Protein AF-A0A534V0J9-F1 (afdb_monomer_lite)

pLDDT: mean 90.97, std 9.35, range [35.41, 98.44]

Sequence (282 aa):
MADIRGVGKKITYSEDNPLSTELEEFRKKRDTLKREPKDDAERELLARWLAHRGRDELETTVGSACYACSHFEMDSEWRYFLADHIGTEAGHGWGYIRQANAIDPRRDHALPDPEFERQYGLTPRVEHHQIMKRDFLSYIFSGNLWPYGHCTAVSIQSIQITTPKLLDFEERVVHAEERSHHDAILQKMHDYVWELIEAYGEGPIRRRIAEIDAQALNSRPRTIFDPPRREFLRKYFNVPVENVRKFPAWREYLYLNVLGFPPEPVYIENWPEEIPQPRAGL

Structure (mmCIF, N/CA/C/O backbone):
data_AF-A0A534V0J9-F1
#
_entry.id   AF-A0A534V0J9-F1
#
loop_
_atom_site.group_PDB
_atom_site.id
_atom_site.type_symbol
_atom_site.label_atom_id
_atom_site.label_alt_id
_atom_site.label_comp_id
_atom_site.label_asym_id
_atom_site.label_entity_id
_atom_site.label_seq_id
_atom_site.pdbx_PDB_ins_code
_atom_site.Cartn_x
_atom_site.Cartn_y
_atom_site.Cartn_z
_atom_site.occupancy
_atom_site.B_iso_or_equiv
_atom_site.auth_seq_id
_atom_site.auth_comp_id
_atom_site.auth_asym_id
_atom_site.auth_atom_id
_atom_site.pdbx_PDB_model_num
ATOM 1 N N . MET A 1 1 ? -10.843 21.235 15.436 1.00 66.62 1 MET A N 1
ATOM 2 C CA . MET A 1 1 ? -11.493 20.136 14.696 1.00 66.62 1 MET A CA 1
ATOM 3 C C . MET A 1 1 ? -12.860 19.892 15.302 1.00 66.62 1 MET A C 1
ATOM 5 O O . MET A 1 1 ? -13.010 20.119 16.501 1.00 66.62 1 MET A O 1
ATOM 9 N N . ALA A 1 2 ? -13.844 19.525 14.481 1.00 77.50 2 ALA A N 1
ATOM 10 C CA . ALA A 1 2 ? -15.152 19.102 14.971 1.00 77.50 2 ALA A CA 1
ATOM 11 C C . ALA A 1 2 ? -15.002 17.851 15.853 1.00 77.50 2 ALA A C 1
ATOM 13 O O . ALA A 1 2 ? -14.087 17.055 15.649 1.00 77.50 2 ALA A O 1
ATOM 14 N N . ASP A 1 3 ? -15.870 17.694 16.852 1.00 88.12 3 ASP A N 1
ATOM 15 C CA . ASP A 1 3 ? -15.914 16.466 17.643 1.00 88.12 3 ASP A CA 1
ATOM 16 C C . ASP A 1 3 ? -16.593 15.366 16.822 1.00 88.12 3 ASP A C 1
ATOM 18 O O . ASP A 1 3 ? -17.817 15.359 16.670 1.00 88.12 3 ASP A O 1
ATOM 22 N N . ILE A 1 4 ? -15.779 14.470 16.266 1.00 93.00 4 ILE A N 1
ATOM 23 C CA . ILE A 1 4 ? -16.243 13.348 15.448 1.00 93.00 4 ILE A CA 1
ATOM 24 C C . ILE A 1 4 ? -16.467 12.076 16.268 1.00 93.00 4 ILE A C 1
ATOM 26 O O . ILE A 1 4 ? -16.734 11.038 15.697 1.00 93.00 4 ILE A O 1
ATOM 30 N N . ARG A 1 5 ? -16.365 12.110 17.599 1.00 94.38 5 ARG A N 1
ATOM 31 C CA . ARG A 1 5 ? -16.404 10.890 18.417 1.00 94.38 5 ARG A CA 1
ATOM 32 C C . ARG A 1 5 ? -17.806 10.268 18.487 1.00 94.38 5 ARG A C 1
ATOM 34 O O . ARG A 1 5 ? -18.764 10.942 18.879 1.00 94.38 5 ARG A O 1
ATOM 41 N N . GLY A 1 6 ? -17.893 8.969 18.200 1.00 94.19 6 GLY A N 1
ATOM 42 C CA . GLY A 1 6 ? -19.090 8.132 18.354 1.00 94.19 6 GLY A CA 1
ATOM 43 C C . GLY A 1 6 ? -19.656 7.619 17.028 1.00 94.19 6 GLY A C 1
ATOM 44 O O . GLY A 1 6 ? -19.412 8.198 15.974 1.00 94.19 6 GLY A O 1
ATOM 45 N N . VAL A 1 7 ? -20.442 6.542 17.077 1.00 95.88 7 VAL A N 1
ATOM 46 C CA . VAL A 1 7 ? -20.990 5.878 15.879 1.00 95.88 7 VAL A CA 1
ATOM 47 C C . VAL A 1 7 ? -21.882 6.824 15.061 1.00 95.88 7 VAL A C 1
ATOM 49 O O . VAL A 1 7 ? -22.727 7.540 15.608 1.00 95.88 7 VAL A O 1
ATOM 52 N N . GLY A 1 8 ? -21.699 6.841 13.737 1.00 93.06 8 GLY A N 1
ATOM 53 C CA . GLY A 1 8 ? -22.498 7.626 12.791 1.00 93.06 8 GLY A CA 1
ATOM 54 C C . GLY A 1 8 ? -22.152 9.117 12.753 1.00 93.06 8 GLY A C 1
ATOM 55 O O . GLY A 1 8 ? -22.831 9.901 12.080 1.00 93.06 8 GLY A O 1
ATOM 56 N N . LYS A 1 9 ? -21.110 9.550 13.473 1.00 94.44 9 LYS A N 1
ATOM 57 C CA . LYS A 1 9 ? -20.577 10.909 13.346 1.00 94.44 9 LYS A CA 1
ATOM 58 C C . LYS A 1 9 ? -19.786 11.026 12.054 1.00 94.44 9 LYS A C 1
ATOM 60 O O . LYS A 1 9 ? -18.911 10.216 11.771 1.00 94.44 9 LYS A O 1
ATOM 65 N N . LYS A 1 10 ? -20.092 12.068 11.282 1.00 92.81 10 LYS A N 1
ATOM 66 C CA . LYS A 1 10 ? -19.397 12.346 10.029 1.00 92.81 10 LYS A CA 1
ATOM 67 C C . LYS A 1 10 ? -17.920 12.649 10.303 1.00 92.81 10 LYS A C 1
ATOM 69 O O . LYS A 1 10 ? -17.625 13.569 11.066 1.00 92.81 10 LYS A O 1
ATOM 74 N N . ILE A 1 11 ? -17.028 11.914 9.646 1.00 91.88 11 ILE A N 1
ATOM 75 C CA . ILE A 1 11 ? -15.585 12.172 9.675 1.00 91.88 11 ILE A CA 1
ATOM 76 C C . ILE A 1 11 ? -15.230 13.474 8.945 1.00 91.88 11 ILE A C 1
ATOM 78 O O . ILE A 1 11 ? -15.955 13.930 8.058 1.00 91.88 11 ILE A O 1
ATOM 82 N N . THR A 1 12 ? -14.075 14.049 9.276 1.00 87.44 12 THR A N 1
ATOM 83 C CA . THR A 1 12 ? -13.551 15.276 8.646 1.00 87.44 12 THR A CA 1
ATOM 84 C C . THR A 1 12 ? -12.408 14.989 7.670 1.00 87.44 12 THR A C 1
ATOM 86 O O . THR A 1 12 ? -11.681 15.891 7.277 1.00 87.44 12 THR A O 1
ATOM 89 N N . TYR A 1 13 ? -12.236 13.733 7.246 1.00 82.94 13 TYR A N 1
ATOM 90 C CA . TYR A 1 13 ? -11.165 13.319 6.328 1.00 82.94 13 TYR A CA 1
ATOM 91 C C . TYR A 1 13 ? -11.193 14.035 4.967 1.00 82.94 13 TYR A C 1
ATOM 93 O O . TYR A 1 13 ? -10.149 14.262 4.367 1.00 82.94 13 TYR A O 1
ATOM 101 N N . SER A 1 14 ? -12.371 14.425 4.478 1.00 73.88 14 SER A N 1
ATOM 102 C CA . SER A 1 14 ? -12.497 15.185 3.228 1.00 73.88 14 SER A CA 1
ATOM 103 C C . SER A 1 14 ? -12.230 16.689 3.405 1.00 73.88 14 SER A C 1
ATOM 105 O O . SER A 1 14 ? -12.209 17.430 2.425 1.00 73.88 14 SER A O 1
ATOM 107 N N . GLU A 1 15 ? -12.091 17.168 4.646 1.00 66.06 15 GLU A N 1
ATOM 108 C CA . GLU A 1 15 ? -11.815 18.567 4.971 1.00 66.06 15 GLU A CA 1
ATOM 109 C C . GLU A 1 15 ? -10.291 18.779 4.883 1.00 66.06 15 GLU A C 1
ATOM 111 O O . GLU A 1 15 ? -9.540 18.409 5.782 1.00 66.06 15 GLU A O 1
ATOM 116 N N . ASP A 1 16 ? -9.841 19.273 3.725 1.00 62.88 16 ASP A N 1
ATOM 117 C CA . ASP A 1 16 ? -8.469 19.654 3.351 1.00 62.88 16 ASP A CA 1
ATOM 118 C C . ASP A 1 16 ? -7.324 18.779 3.893 1.00 62.88 16 ASP A C 1
ATOM 120 O O . ASP A 1 16 ? -6.786 18.958 4.989 1.00 62.88 16 ASP A O 1
ATOM 124 N N . ASN A 1 17 ? -6.841 17.884 3.032 1.00 73.88 17 ASN A N 1
ATOM 125 C CA . ASN A 1 17 ? -5.603 17.155 3.259 1.00 73.88 17 ASN A CA 1
ATOM 126 C C . ASN A 1 17 ? -4.399 18.125 3.303 1.00 73.88 17 ASN A C 1
ATOM 128 O O . ASN A 1 17 ? -4.080 18.735 2.276 1.00 73.88 17 ASN A O 1
ATOM 132 N N . PRO A 1 18 ? -3.652 18.200 4.423 1.00 73.31 18 PRO A N 1
ATOM 133 C CA . PRO A 1 18 ? -2.604 19.203 4.630 1.00 73.31 18 PRO A CA 1
ATOM 134 C C . PRO A 1 18 ? -1.397 19.044 3.697 1.00 73.31 18 PRO A C 1
ATOM 136 O O . PRO A 1 18 ? -0.534 19.917 3.647 1.00 73.31 18 PRO A O 1
ATOM 139 N N . LEU A 1 19 ? -1.303 17.917 2.989 1.00 82.50 19 LEU A N 1
ATOM 140 C CA . LEU A 1 19 ? -0.137 17.530 2.204 1.00 82.50 19 LEU A CA 1
ATOM 141 C C . LEU A 1 19 ? -0.461 17.245 0.734 1.00 82.50 19 LEU A C 1
ATOM 143 O O . LEU A 1 19 ? 0.468 17.050 -0.048 1.00 82.50 19 LEU A O 1
ATOM 147 N N . SER A 1 20 ? -1.740 17.217 0.337 1.00 79.81 20 SER A N 1
ATOM 148 C CA . SER A 1 20 ? -2.135 16.839 -1.030 1.00 79.81 20 SER A CA 1
ATOM 149 C C . SER A 1 20 ? -1.507 17.732 -2.088 1.00 79.81 20 SER A C 1
ATOM 151 O O . SER A 1 20 ? -0.826 17.219 -2.971 1.00 79.81 20 SER A O 1
ATOM 153 N N . THR A 1 21 ? -1.647 19.052 -1.959 1.00 83.56 21 THR A N 1
ATOM 154 C CA . THR A 1 21 ? -1.089 20.009 -2.925 1.00 83.56 21 THR A CA 1
ATOM 155 C C . THR A 1 21 ? 0.419 19.834 -3.087 1.00 83.56 21 THR A C 1
ATOM 157 O O . THR A 1 21 ? 0.925 19.759 -4.203 1.00 83.56 21 THR A O 1
ATOM 160 N N . GLU A 1 22 ? 1.148 19.697 -1.978 1.00 86.12 22 GLU A N 1
ATOM 161 C CA . GLU A 1 22 ? 2.602 19.538 -2.012 1.00 86.12 22 GLU A CA 1
ATOM 162 C C . GLU A 1 22 ? 3.021 18.205 -2.653 1.00 86.12 22 GLU A C 1
ATOM 164 O O . GLU A 1 22 ? 3.958 18.168 -3.453 1.00 86.12 22 GLU A O 1
ATOM 169 N N . LEU A 1 23 ? 2.324 17.106 -2.340 1.00 84.44 23 LEU A N 1
ATOM 170 C CA . LEU A 1 23 ? 2.587 15.798 -2.944 1.00 84.44 23 LEU A CA 1
ATOM 171 C C . LEU A 1 23 ? 2.251 15.788 -4.438 1.00 84.44 23 LEU A C 1
ATOM 173 O O . LEU A 1 23 ? 3.010 15.218 -5.221 1.00 84.44 23 LEU A O 1
ATOM 177 N N . GLU A 1 24 ? 1.163 16.433 -4.852 1.00 83.56 24 GLU A N 1
ATOM 178 C CA . GLU A 1 24 ? 0.803 16.584 -6.263 1.00 83.56 24 GLU A CA 1
ATOM 179 C C . GLU A 1 24 ? 1.834 17.416 -7.030 1.00 83.56 24 GLU A C 1
ATOM 181 O O . GLU A 1 24 ? 2.260 17.022 -8.115 1.00 83.56 24 GLU A O 1
ATOM 186 N N . GLU A 1 25 ? 2.283 18.543 -6.474 1.00 88.38 25 GLU A N 1
ATOM 187 C CA . GLU A 1 25 ? 3.360 19.343 -7.062 1.00 88.38 25 GLU A CA 1
ATOM 188 C C . GLU A 1 25 ? 4.662 18.550 -7.171 1.00 88.38 25 GLU A C 1
ATOM 190 O O . GLU A 1 25 ? 5.372 18.637 -8.177 1.00 88.38 25 GLU A O 1
ATOM 195 N N . PHE A 1 26 ? 4.981 17.763 -6.144 1.00 88.12 26 PHE A N 1
ATOM 196 C CA . PHE A 1 26 ? 6.148 16.899 -6.147 1.00 88.12 26 PHE A CA 1
ATOM 197 C C . PHE A 1 26 ? 6.058 15.832 -7.245 1.00 88.12 26 PHE A C 1
ATOM 199 O O . PHE A 1 26 ? 7.011 15.676 -8.014 1.00 88.12 26 PHE A O 1
ATOM 206 N N . ARG A 1 27 ? 4.908 15.156 -7.382 1.00 85.50 27 ARG A N 1
ATOM 207 C CA . ARG A 1 27 ? 4.646 14.185 -8.459 1.00 85.50 27 ARG A CA 1
ATOM 208 C C . ARG A 1 27 ? 4.767 14.841 -9.837 1.00 85.50 27 ARG A C 1
ATOM 210 O O . ARG A 1 27 ? 5.561 14.377 -10.646 1.00 85.50 27 ARG A O 1
ATOM 217 N N . LYS A 1 28 ? 4.124 15.993 -10.059 1.00 87.12 28 LYS A N 1
ATOM 218 C CA . LYS A 1 28 ? 4.215 16.751 -11.324 1.00 87.12 28 LYS A CA 1
ATOM 219 C C . LYS A 1 28 ? 5.655 17.108 -11.691 1.00 87.12 28 LYS A C 1
ATOM 221 O O . LYS A 1 28 ? 6.055 16.954 -12.840 1.00 87.12 28 LYS A O 1
ATOM 226 N N . LYS A 1 29 ? 6.466 17.555 -10.724 1.00 89.69 29 LYS A N 1
ATOM 227 C CA . LYS A 1 29 ? 7.896 17.833 -10.955 1.00 89.69 29 LYS A CA 1
ATOM 228 C C . LYS A 1 29 ? 8.640 16.563 -11.370 1.00 89.69 29 LYS A C 1
ATOM 230 O O . LYS A 1 29 ? 9.430 16.593 -12.311 1.00 89.69 29 LYS A O 1
ATOM 235 N N . ARG A 1 30 ? 8.372 15.444 -10.698 1.00 89.00 30 ARG A N 1
ATOM 236 C CA . ARG A 1 30 ? 8.969 14.136 -11.001 1.00 89.00 30 ARG A CA 1
ATOM 237 C C . ARG A 1 30 ? 8.555 13.603 -12.370 1.00 89.00 30 ARG A C 1
ATOM 239 O O . ARG A 1 30 ? 9.403 13.037 -13.054 1.00 89.00 30 ARG A O 1
ATOM 246 N N . ASP A 1 31 ? 7.318 13.839 -12.795 1.00 88.25 31 ASP A N 1
ATOM 247 C CA . ASP A 1 31 ? 6.824 13.409 -14.103 1.00 88.25 31 ASP A CA 1
ATOM 248 C C . ASP A 1 31 ? 7.610 14.036 -15.260 1.00 88.25 31 ASP A C 1
ATOM 250 O O . ASP A 1 31 ? 7.840 13.376 -16.268 1.00 88.25 31 ASP A O 1
ATOM 254 N N . THR A 1 32 ? 8.138 15.255 -15.095 1.00 90.50 32 THR A N 1
ATOM 255 C CA . THR A 1 32 ? 8.987 15.894 -16.123 1.00 90.50 32 THR A CA 1
ATOM 256 C C . THR A 1 32 ? 10.330 15.189 -16.349 1.00 90.50 32 THR A C 1
ATOM 258 O O . THR A 1 32 ? 10.991 15.427 -17.357 1.00 90.50 32 THR A O 1
ATOM 261 N N . LEU A 1 33 ? 10.744 14.318 -15.423 1.00 92.69 33 LEU A N 1
ATOM 262 C CA . LEU A 1 33 ? 11.983 13.544 -15.515 1.00 92.69 33 LEU A CA 1
ATOM 263 C C . LEU A 1 33 ? 11.775 12.177 -16.178 1.00 92.69 33 LEU A C 1
ATOM 265 O O . LEU A 1 33 ? 12.763 11.475 -16.429 1.00 92.69 33 LEU A O 1
ATOM 269 N N . LYS A 1 34 ? 10.515 11.778 -16.401 1.00 94.38 34 LYS A N 1
ATOM 270 C CA . LYS A 1 34 ? 10.156 10.471 -16.946 1.00 94.38 34 LYS A CA 1
ATOM 271 C C . LYS A 1 34 ? 10.622 10.341 -18.395 1.00 94.38 34 LYS A C 1
ATOM 273 O O . LYS A 1 34 ? 10.547 11.282 -19.181 1.00 94.38 34 LYS A O 1
ATOM 278 N N . ARG A 1 35 ? 11.113 9.155 -18.746 1.00 96.06 35 ARG A N 1
ATOM 279 C CA . ARG A 1 35 ? 11.605 8.828 -20.088 1.00 96.06 35 ARG A CA 1
ATOM 280 C C . ARG A 1 35 ? 11.330 7.375 -20.444 1.00 96.06 35 ARG A C 1
ATOM 282 O O . ARG A 1 35 ? 11.154 6.534 -19.562 1.00 96.06 35 ARG A O 1
ATOM 289 N N . GLU A 1 36 ? 11.376 7.083 -21.737 1.00 96.94 36 GLU A N 1
ATOM 290 C CA . GLU A 1 36 ? 11.320 5.712 -22.236 1.00 96.94 36 GLU A CA 1
ATOM 291 C C . GLU A 1 36 ? 12.609 4.924 -21.917 1.00 96.94 36 GLU A C 1
ATOM 293 O O . GLU A 1 36 ? 13.666 5.532 -21.668 1.00 96.94 36 GLU A O 1
ATOM 298 N N . PRO A 1 37 ? 12.545 3.576 -21.882 1.00 97.38 37 PRO A N 1
ATOM 299 C CA . PRO A 1 37 ? 13.727 2.728 -21.762 1.00 97.38 37 PRO A CA 1
ATOM 300 C C . PRO A 1 37 ? 14.707 3.002 -22.905 1.00 97.38 37 PRO A C 1
ATOM 302 O O . PRO A 1 37 ? 14.301 3.094 -24.062 1.00 97.38 37 PRO A O 1
ATOM 305 N N . LYS A 1 38 ? 16.000 3.120 -22.597 1.00 96.75 38 LYS A N 1
ATOM 306 C CA . LYS A 1 38 ? 17.020 3.442 -23.614 1.00 96.75 38 LYS A CA 1
ATOM 307 C C . LYS A 1 38 ? 17.540 2.217 -24.371 1.00 96.75 38 LYS A C 1
ATOM 309 O O . LYS A 1 38 ? 18.148 2.362 -25.427 1.00 96.75 38 LYS A O 1
ATOM 314 N N . ASP A 1 39 ? 17.365 1.033 -23.794 1.00 97.12 39 ASP A N 1
ATOM 315 C CA . ASP A 1 39 ? 17.901 -0.227 -24.291 1.00 97.12 39 ASP A CA 1
ATOM 316 C C . ASP A 1 39 ? 17.022 -1.417 -23.872 1.00 97.12 39 ASP A C 1
ATOM 318 O O . ASP A 1 39 ? 16.055 -1.291 -23.112 1.00 97.12 39 ASP A O 1
ATOM 322 N N . ASP A 1 40 ? 17.368 -2.591 -24.399 1.00 97.19 40 ASP A N 1
ATOM 323 C CA . ASP A 1 40 ? 16.684 -3.854 -24.128 1.00 97.19 40 ASP A CA 1
ATOM 324 C C . ASP A 1 40 ? 16.718 -4.252 -22.648 1.00 97.19 40 ASP A C 1
ATOM 326 O O . ASP A 1 40 ? 15.765 -4.863 -22.164 1.00 97.19 40 ASP A O 1
ATOM 330 N N . ALA A 1 41 ? 17.780 -3.888 -21.926 1.00 97.12 41 ALA A N 1
ATOM 331 C CA . ALA A 1 41 ? 17.940 -4.233 -20.520 1.00 97.12 41 ALA A CA 1
ATOM 332 C C . ALA A 1 41 ? 17.003 -3.402 -19.631 1.00 97.12 41 ALA A C 1
ATOM 334 O O . ALA A 1 41 ? 16.330 -3.956 -18.766 1.00 97.12 41 ALA A O 1
ATOM 335 N N . GLU A 1 42 ? 16.900 -2.090 -19.864 1.00 97.88 42 GLU A N 1
ATOM 336 C CA . GLU A 1 42 ? 15.930 -1.231 -19.177 1.00 97.88 42 GLU A CA 1
ATOM 337 C C . GLU A 1 42 ? 14.489 -1.618 -19.529 1.00 97.88 42 GLU A C 1
ATOM 339 O O . GLU A 1 42 ? 13.617 -1.581 -18.659 1.00 97.88 42 GLU A O 1
ATOM 344 N N . ARG A 1 43 ? 14.233 -2.026 -20.781 1.00 97.88 43 ARG A N 1
ATOM 345 C CA . ARG A 1 43 ? 12.911 -2.501 -21.214 1.00 97.88 43 ARG A CA 1
ATOM 346 C C . ARG A 1 43 ? 12.497 -3.762 -20.457 1.00 97.88 43 ARG A C 1
ATOM 348 O O . ARG A 1 43 ? 11.397 -3.807 -19.910 1.00 97.88 43 ARG A O 1
ATOM 355 N N . GLU A 1 44 ? 13.376 -4.762 -20.403 1.00 97.88 44 GLU A N 1
ATOM 356 C CA . GLU A 1 44 ? 13.126 -6.003 -19.662 1.00 97.88 44 GLU A CA 1
ATOM 357 C C . GLU A 1 44 ? 12.957 -5.733 -18.161 1.00 97.88 44 GLU A C 1
ATOM 359 O O . GLU A 1 44 ? 12.027 -6.244 -17.537 1.00 97.88 44 GLU A O 1
ATOM 364 N N . LEU A 1 45 ? 13.816 -4.892 -17.579 1.00 97.88 45 LEU A N 1
ATOM 365 C CA . LEU A 1 45 ? 13.759 -4.546 -16.161 1.00 97.88 45 LEU A CA 1
ATOM 366 C C . LEU A 1 45 ? 12.443 -3.853 -15.790 1.00 97.88 45 LEU A C 1
ATOM 368 O O . LEU A 1 45 ? 11.840 -4.194 -14.771 1.00 97.88 45 LEU A O 1
ATOM 372 N N . LEU A 1 46 ? 11.980 -2.917 -16.626 1.00 97.81 46 LEU A N 1
ATOM 373 C CA . LEU A 1 46 ? 10.683 -2.268 -16.462 1.00 97.81 46 LEU A CA 1
ATOM 374 C C . LEU A 1 46 ? 9.544 -3.291 -16.540 1.00 97.81 46 LEU A C 1
ATOM 376 O O . LEU A 1 46 ? 8.717 -3.330 -15.634 1.00 97.81 46 LEU A O 1
ATOM 380 N N . ALA A 1 47 ? 9.511 -4.144 -17.568 1.00 98.25 47 ALA A N 1
ATOM 381 C CA . ALA A 1 47 ? 8.456 -5.148 -17.719 1.00 98.25 47 ALA A CA 1
ATOM 382 C C . ALA A 1 47 ? 8.386 -6.099 -16.512 1.00 98.25 47 ALA A C 1
ATOM 384 O O . ALA A 1 47 ? 7.320 -6.285 -15.923 1.00 98.25 47 ALA A O 1
ATOM 385 N N . ARG A 1 48 ? 9.530 -6.638 -16.073 1.00 98.06 48 ARG A N 1
ATOM 386 C CA . ARG A 1 48 ? 9.594 -7.551 -14.921 1.00 98.06 48 ARG A CA 1
ATOM 387 C C . ARG A 1 48 ? 9.196 -6.866 -13.613 1.00 98.06 48 ARG A C 1
ATOM 389 O O . ARG A 1 48 ? 8.487 -7.474 -12.813 1.00 98.06 48 ARG A O 1
ATOM 396 N N . TRP A 1 49 ? 9.575 -5.599 -13.416 1.00 97.38 49 TRP A N 1
ATOM 397 C CA . TRP A 1 49 ? 9.123 -4.807 -12.269 1.00 97.38 49 TRP A CA 1
ATOM 398 C C . TRP A 1 49 ? 7.603 -4.597 -12.270 1.00 97.38 49 TRP A C 1
ATOM 400 O O . TRP A 1 49 ? 6.960 -4.867 -11.258 1.00 97.38 49 TRP A O 1
ATOM 410 N N . LEU A 1 50 ? 7.015 -4.161 -13.390 1.00 97.31 50 LEU A N 1
ATOM 411 C CA . LEU A 1 50 ? 5.565 -3.941 -13.486 1.00 97.31 50 LEU A CA 1
ATOM 412 C C . LEU A 1 50 ? 4.791 -5.235 -13.240 1.00 97.31 50 LEU A C 1
ATOM 414 O O . LEU A 1 50 ? 3.796 -5.238 -12.525 1.00 97.31 50 LEU A O 1
ATOM 418 N N . ALA A 1 51 ? 5.286 -6.350 -13.772 1.00 97.56 51 ALA A N 1
ATOM 419 C CA . ALA A 1 51 ? 4.707 -7.661 -13.533 1.00 97.56 51 ALA A CA 1
ATOM 420 C C . ALA A 1 51 ? 4.775 -8.066 -12.055 1.00 97.56 51 ALA A C 1
ATOM 422 O O . ALA A 1 51 ? 3.780 -8.518 -11.496 1.00 97.56 51 ALA A O 1
ATOM 423 N N . HIS A 1 52 ? 5.928 -7.866 -11.407 1.00 96.69 52 HIS A N 1
ATOM 424 C CA . HIS A 1 52 ? 6.081 -8.102 -9.972 1.00 96.69 52 HIS A CA 1
ATOM 425 C C . HIS A 1 52 ? 5.112 -7.238 -9.157 1.00 96.69 52 HIS A C 1
ATOM 427 O O . HIS A 1 52 ? 4.415 -7.762 -8.294 1.00 96.69 52 HIS A O 1
ATOM 433 N N . ARG A 1 53 ? 5.009 -5.938 -9.464 1.00 93.94 53 ARG A N 1
ATOM 434 C CA . ARG A 1 53 ? 4.070 -5.026 -8.800 1.00 93.94 53 ARG A CA 1
ATOM 435 C C . ARG A 1 53 ? 2.618 -5.461 -8.990 1.00 93.94 53 ARG A C 1
ATOM 437 O O . ARG A 1 53 ? 1.876 -5.494 -8.015 1.00 93.94 53 ARG A O 1
ATOM 444 N N . GLY A 1 54 ? 2.233 -5.814 -10.215 1.00 95.62 54 GLY A N 1
ATOM 445 C CA . GLY A 1 54 ? 0.873 -6.241 -10.523 1.00 95.62 54 GLY A CA 1
ATOM 446 C C . GLY A 1 54 ? 0.486 -7.536 -9.809 1.00 95.62 54 GLY A C 1
ATOM 447 O O . GLY A 1 54 ? -0.591 -7.622 -9.227 1.00 95.62 54 GLY A O 1
ATOM 448 N N . ARG A 1 55 ? 1.391 -8.524 -9.765 1.00 96.25 55 ARG A N 1
ATOM 449 C CA . ARG A 1 55 ? 1.181 -9.743 -8.968 1.00 96.25 55 ARG A CA 1
ATOM 450 C C . ARG A 1 55 ? 1.118 -9.445 -7.473 1.00 96.25 55 ARG A C 1
ATOM 452 O O . ARG A 1 55 ? 0.260 -9.990 -6.795 1.00 96.25 55 ARG A O 1
ATOM 459 N N . ASP A 1 56 ? 1.963 -8.549 -6.967 1.00 92.94 56 ASP A N 1
ATOM 460 C CA . ASP A 1 56 ? 1.941 -8.145 -5.558 1.00 92.94 56 ASP A CA 1
ATOM 461 C C . ASP A 1 56 ? 0.607 -7.490 -5.156 1.00 92.94 56 ASP A C 1
ATOM 463 O O . ASP A 1 56 ? 0.114 -7.774 -4.069 1.00 92.94 56 ASP A O 1
ATOM 467 N N . GLU A 1 57 ? -0.023 -6.680 -6.016 1.00 91.81 57 GLU A N 1
ATOM 468 C CA . GLU A 1 57 ? -1.386 -6.165 -5.774 1.00 91.81 57 GLU A CA 1
ATOM 469 C C . GLU A 1 57 ? -2.423 -7.293 -5.708 1.00 91.81 57 GLU A C 1
ATOM 471 O O . GLU A 1 57 ? -3.225 -7.344 -4.772 1.00 91.81 57 GLU A O 1
ATOM 476 N N . LEU A 1 58 ? -2.372 -8.239 -6.651 1.00 95.56 58 LEU A N 1
ATOM 477 C CA . LEU A 1 58 ? -3.296 -9.377 -6.701 1.00 95.56 58 LEU A CA 1
ATOM 478 C C . LEU A 1 58 ? -3.128 -10.327 -5.503 1.00 95.56 58 LEU A C 1
ATOM 480 O O . LEU A 1 58 ? -4.102 -10.814 -4.931 1.00 95.56 58 LEU A O 1
ATOM 484 N N . GLU A 1 59 ? -1.896 -10.604 -5.098 1.00 92.50 59 GLU A N 1
ATOM 485 C CA . GLU A 1 59 ? -1.610 -11.558 -4.028 1.00 92.50 59 GLU A CA 1
ATOM 486 C C . GLU A 1 59 ? -1.738 -10.924 -2.641 1.00 92.50 59 GLU A C 1
ATOM 488 O O . GLU A 1 59 ? -2.256 -11.552 -1.715 1.00 92.50 59 GLU A O 1
ATOM 493 N N . THR A 1 60 ? -1.292 -9.676 -2.483 1.00 90.75 60 THR A N 1
ATOM 494 C CA . THR A 1 60 ? -1.282 -8.995 -1.185 1.00 90.75 60 THR A CA 1
ATOM 495 C C . THR A 1 60 ? -2.570 -8.221 -0.950 1.00 90.75 60 THR A C 1
ATOM 497 O O . THR A 1 60 ? -3.279 -8.510 0.016 1.00 90.75 60 THR A O 1
ATOM 500 N N . THR A 1 61 ? -2.895 -7.243 -1.797 1.00 91.56 61 THR A N 1
ATOM 501 C CA . THR A 1 61 ? -4.055 -6.367 -1.572 1.00 91.56 61 THR A CA 1
ATOM 502 C C . THR A 1 61 ? -5.350 -7.141 -1.775 1.00 91.56 61 THR A C 1
ATOM 504 O O . THR A 1 61 ? -6.132 -7.304 -0.837 1.00 91.56 61 THR A O 1
ATOM 507 N N . VAL A 1 62 ? -5.534 -7.713 -2.966 1.00 95.56 62 VAL A N 1
ATOM 508 C CA . VAL A 1 62 ? -6.735 -8.491 -3.287 1.00 95.56 62 VAL A CA 1
ATOM 509 C C . VAL A 1 62 ? -6.787 -9.763 -2.442 1.00 95.56 62 VAL A C 1
ATOM 511 O O . VAL A 1 62 ? -7.820 -10.071 -1.851 1.00 95.56 62 VAL A O 1
ATOM 514 N N . GLY A 1 63 ? -5.667 -10.479 -2.306 1.00 95.56 63 GLY A N 1
ATOM 515 C CA . GLY A 1 63 ? -5.610 -11.698 -1.499 1.00 95.56 63 GLY A CA 1
ATOM 516 C C . GLY A 1 63 ? -5.963 -11.482 -0.022 1.00 95.56 63 GLY A C 1
ATOM 517 O O . GLY A 1 63 ? -6.703 -12.288 0.549 1.00 95.56 63 GLY A O 1
ATOM 518 N N . SER A 1 64 ? -5.501 -10.392 0.604 1.00 95.38 64 SER A N 1
ATOM 519 C CA . SER A 1 64 ? -5.863 -10.077 1.996 1.00 95.38 64 SER A CA 1
ATOM 520 C C . SER A 1 64 ? -7.330 -9.665 2.144 1.00 95.38 64 SER A C 1
ATOM 522 O O . SER A 1 64 ? -7.976 -10.100 3.096 1.00 95.38 64 SER A O 1
ATOM 524 N N . ALA A 1 65 ? -7.889 -8.919 1.187 1.00 95.56 65 ALA A N 1
ATOM 525 C CA . ALA A 1 65 ? -9.309 -8.571 1.179 1.00 95.56 65 ALA A CA 1
ATOM 526 C C . ALA A 1 65 ? -10.208 -9.808 0.997 1.00 95.56 65 ALA A C 1
ATOM 528 O O . ALA A 1 65 ? -11.161 -10.006 1.751 1.00 95.56 65 ALA A O 1
ATOM 529 N N . CYS A 1 66 ? -9.858 -10.706 0.071 1.00 96.75 66 CYS A N 1
ATOM 530 C CA . CYS A 1 66 ? -10.530 -11.996 -0.098 1.00 96.75 66 CYS A CA 1
ATOM 531 C C . CYS A 1 66 ? -10.464 -12.848 1.178 1.00 96.75 66 CYS A C 1
ATOM 533 O O . CYS A 1 66 ? -11.458 -13.471 1.568 1.00 96.75 66 CYS A O 1
ATOM 535 N N . TYR A 1 67 ? -9.308 -12.868 1.850 1.00 97.31 67 TYR A N 1
ATOM 536 C CA . TYR A 1 67 ? -9.155 -13.552 3.132 1.00 97.31 67 TYR A CA 1
ATOM 537 C C . TYR A 1 67 ? -10.089 -12.955 4.189 1.00 97.31 67 TYR A C 1
ATOM 539 O O . TYR A 1 67 ? -10.836 -13.699 4.822 1.00 97.31 67 TYR A O 1
ATOM 547 N N . ALA A 1 68 ? -10.111 -11.627 4.333 1.00 96.75 68 ALA A N 1
ATOM 548 C CA . ALA A 1 68 ? -10.983 -10.942 5.280 1.00 96.75 68 ALA A CA 1
ATOM 549 C C . ALA A 1 68 ? -12.463 -11.285 5.041 1.00 96.75 68 ALA A C 1
ATOM 551 O O . ALA A 1 68 ? -13.133 -11.744 5.964 1.00 96.75 68 ALA A O 1
ATOM 552 N N . CYS A 1 69 ? -12.945 -11.181 3.796 1.00 95.88 69 CYS A N 1
ATOM 553 C CA . CYS A 1 69 ? -14.325 -11.508 3.404 1.00 95.88 69 CYS A CA 1
ATOM 554 C C . CYS A 1 69 ? -14.768 -12.940 3.748 1.00 95.88 69 CYS A C 1
ATOM 556 O O . CYS A 1 69 ? -15.969 -13.199 3.909 1.00 95.88 69 CYS A O 1
ATOM 558 N N . SER A 1 70 ? -13.818 -13.877 3.786 1.00 96.38 70 SER A N 1
ATOM 559 C CA . SER A 1 70 ? -14.074 -15.305 3.993 1.00 96.38 70 SER A CA 1
ATOM 560 C C . SER A 1 70 ? -13.836 -15.776 5.429 1.00 96.38 70 SER A C 1
ATOM 562 O O . SER A 1 70 ? -14.408 -16.794 5.810 1.00 96.38 70 SER A O 1
ATOM 564 N N . HIS A 1 71 ? -13.034 -15.058 6.222 1.00 97.56 71 HIS A N 1
ATOM 565 C CA . HIS A 1 71 ? -12.600 -15.515 7.549 1.00 97.56 71 HIS A CA 1
ATOM 566 C C . HIS A 1 71 ? -13.031 -14.614 8.705 1.00 97.56 71 HIS A C 1
ATOM 568 O O . HIS A 1 71 ? -13.032 -15.074 9.846 1.00 97.56 71 HIS A O 1
ATOM 574 N N . PHE A 1 72 ? -13.383 -13.354 8.451 1.00 97.06 72 PHE A N 1
ATOM 575 C CA . PHE A 1 72 ? -13.811 -12.437 9.503 1.00 97.06 72 PHE A CA 1
ATOM 576 C C . PHE A 1 72 ? -15.318 -12.206 9.473 1.00 97.06 72 PHE A C 1
ATOM 578 O O . PHE A 1 72 ? -15.943 -12.141 8.411 1.00 97.06 72 PHE A O 1
ATOM 585 N N . GLU A 1 73 ? -15.901 -12.073 10.663 1.00 93.75 73 GLU A N 1
ATOM 586 C CA . GLU A 1 73 ? -17.286 -11.646 10.808 1.00 93.75 73 GLU A CA 1
ATOM 587 C C . GLU A 1 73 ? -17.409 -10.174 10.416 1.00 93.75 73 GLU A C 1
ATOM 589 O O . GLU A 1 73 ? -16.660 -9.322 10.892 1.00 93.75 73 GLU A O 1
ATOM 594 N N . MET A 1 74 ? -18.342 -9.888 9.512 1.00 94.50 74 MET A N 1
ATOM 595 C CA . MET A 1 74 ? -18.616 -8.546 9.016 1.00 94.50 74 MET A CA 1
ATOM 596 C C . MET A 1 74 ? -20.032 -8.477 8.445 1.00 94.50 74 MET A C 1
ATOM 598 O O . MET A 1 74 ? -20.575 -9.482 7.965 1.00 94.50 74 MET A O 1
ATOM 602 N N . ASP A 1 75 ? -20.619 -7.286 8.488 1.00 95.25 75 ASP A N 1
ATOM 603 C CA . ASP A 1 75 ?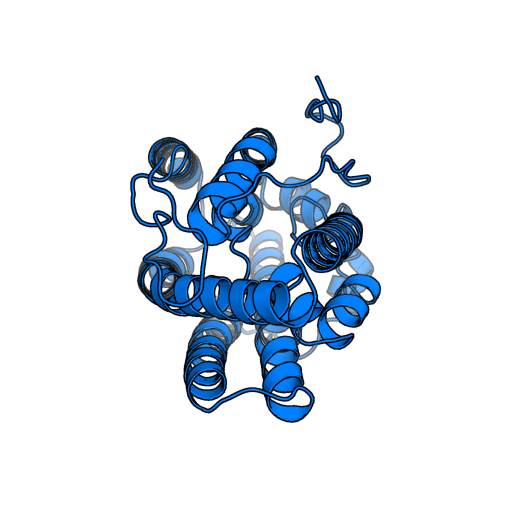 -21.939 -7.022 7.925 1.00 95.25 75 ASP A CA 1
ATOM 604 C C . ASP A 1 75 ? -21.926 -6.953 6.383 1.00 95.25 75 ASP A C 1
ATOM 606 O O . ASP A 1 75 ? -20.904 -7.129 5.714 1.00 95.25 75 ASP A O 1
ATOM 610 N N . SER A 1 76 ? -23.106 -6.735 5.798 1.00 95.88 76 SER A N 1
ATOM 611 C CA . SER A 1 76 ? -23.257 -6.672 4.338 1.00 95.88 76 SER A CA 1
ATOM 612 C C . SER A 1 76 ? -22.630 -5.421 3.719 1.00 95.88 76 SER A C 1
ATOM 614 O O . SER A 1 76 ? -22.242 -5.458 2.555 1.00 95.88 76 SER A O 1
ATOM 616 N N . GLU A 1 77 ? -22.511 -4.332 4.476 1.00 94.12 77 GLU A N 1
ATOM 617 C CA . GLU A 1 77 ? -21.918 -3.084 3.998 1.00 94.12 77 GLU A CA 1
ATOM 618 C C . GLU A 1 77 ? -20.397 -3.229 3.865 1.00 94.12 77 GLU A C 1
ATOM 620 O O . GLU A 1 77 ? -19.831 -2.899 2.825 1.00 94.12 77 GLU A O 1
ATOM 625 N N . TRP A 1 78 ? -19.745 -3.854 4.847 1.00 94.81 78 TRP A N 1
ATOM 626 C CA . TRP A 1 78 ? -18.346 -4.261 4.742 1.00 94.81 78 TRP A CA 1
ATOM 627 C C . TRP A 1 78 ? -18.100 -5.183 3.550 1.00 94.81 78 TRP A C 1
ATOM 629 O O . TRP A 1 78 ? -17.163 -4.960 2.787 1.00 94.81 78 TRP A O 1
ATOM 639 N N . ARG A 1 79 ? -18.958 -6.189 3.339 1.00 95.19 79 ARG A N 1
ATOM 640 C CA . ARG A 1 79 ? -18.839 -7.087 2.176 1.00 95.19 79 ARG A CA 1
ATOM 641 C C . ARG A 1 79 ? -18.950 -6.336 0.853 1.00 95.19 79 ARG A C 1
ATOM 643 O O . ARG A 1 79 ? -18.208 -6.655 -0.070 1.00 95.19 79 ARG A O 1
ATOM 650 N N . TYR A 1 80 ? -19.855 -5.362 0.765 1.00 93.50 80 TYR A N 1
ATOM 651 C CA . TYR A 1 80 ? -20.000 -4.513 -0.414 1.00 93.50 80 TYR A CA 1
ATOM 652 C C . TYR A 1 80 ? -18.718 -3.714 -0.681 1.00 93.50 80 TYR A C 1
ATOM 654 O O . TYR A 1 80 ? -18.154 -3.828 -1.767 1.00 93.50 80 TYR A O 1
ATOM 662 N N . PHE A 1 81 ? -18.209 -2.990 0.322 1.00 92.31 81 PHE A N 1
ATOM 663 C CA . PHE A 1 81 ? -16.989 -2.195 0.169 1.00 92.31 81 PHE A CA 1
ATOM 664 C C . PHE A 1 81 ? -15.763 -3.045 -0.166 1.00 92.31 81 PHE A C 1
ATOM 666 O O . PHE A 1 81 ? -14.960 -2.658 -1.011 1.00 92.31 81 PHE A O 1
ATOM 673 N N . LEU A 1 82 ? -15.616 -4.220 0.450 1.00 93.50 82 LEU A N 1
ATOM 674 C CA . LEU A 1 82 ? -14.500 -5.108 0.136 1.00 93.50 82 LEU A CA 1
ATOM 675 C C . LEU A 1 82 ? -14.619 -5.725 -1.256 1.00 93.50 82 LEU A C 1
ATOM 677 O O . LEU A 1 82 ? -13.598 -5.893 -1.913 1.00 93.50 82 LEU A O 1
ATOM 681 N N . ALA A 1 83 ? -15.825 -6.053 -1.726 1.00 93.75 83 ALA A N 1
ATOM 682 C CA . ALA A 1 83 ? -16.016 -6.560 -3.084 1.00 93.75 83 ALA A CA 1
ATOM 683 C C . ALA A 1 83 ? -15.645 -5.508 -4.141 1.00 93.75 83 ALA A C 1
ATOM 685 O O . ALA A 1 83 ? -14.965 -5.840 -5.112 1.00 93.75 83 ALA A O 1
ATOM 686 N N . ASP A 1 84 ? -16.046 -4.255 -3.922 1.00 91.19 84 ASP A N 1
ATOM 687 C CA . ASP A 1 84 ? -15.666 -3.122 -4.769 1.00 91.19 84 ASP A CA 1
ATOM 688 C C . ASP A 1 84 ? -14.143 -2.899 -4.750 1.00 91.19 84 ASP A C 1
ATOM 690 O O . ASP A 1 84 ? -13.496 -2.932 -5.797 1.00 91.19 84 ASP A O 1
ATOM 694 N N . HIS A 1 85 ? -13.547 -2.842 -3.552 1.00 90.50 85 HIS A N 1
ATOM 695 C CA . HIS A 1 85 ? -12.098 -2.730 -3.365 1.00 90.50 85 HIS A CA 1
ATOM 696 C C . HIS A 1 85 ? -11.321 -3.848 -4.078 1.00 90.50 85 HIS A C 1
ATOM 698 O O . HIS A 1 85 ? -10.356 -3.579 -4.791 1.00 90.50 85 HIS A O 1
ATOM 704 N N . ILE A 1 86 ? -11.759 -5.105 -3.938 1.00 93.94 86 ILE A N 1
ATOM 705 C CA . ILE A 1 86 ? -11.170 -6.257 -4.635 1.00 93.94 86 ILE A CA 1
ATOM 706 C C . ILE A 1 86 ? -11.227 -6.058 -6.151 1.00 93.94 86 ILE A C 1
ATOM 708 O O . ILE A 1 86 ? -10.234 -6.315 -6.828 1.00 93.94 86 ILE A O 1
ATOM 712 N N . GLY A 1 87 ? -12.365 -5.609 -6.685 1.00 93.00 87 GLY A N 1
ATOM 713 C CA . GLY A 1 87 ? -12.533 -5.356 -8.114 1.00 93.00 87 GLY A CA 1
ATOM 714 C C . GLY A 1 87 ? -11.556 -4.306 -8.644 1.00 93.00 87 GLY A C 1
ATOM 715 O O . GLY A 1 87 ? -10.866 -4.561 -9.633 1.00 93.00 87 GLY A O 1
ATOM 716 N N . THR A 1 88 ? -11.460 -3.161 -7.963 1.00 89.81 88 THR A N 1
ATOM 717 C CA . T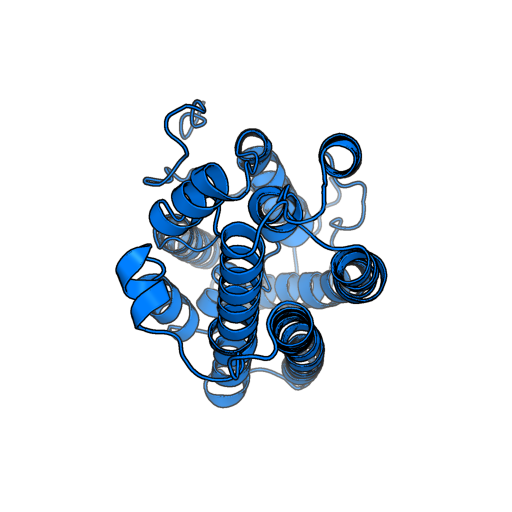HR A 1 88 ? -10.549 -2.063 -8.322 1.00 89.81 88 THR A CA 1
ATOM 718 C C . THR A 1 88 ? -9.089 -2.505 -8.301 1.00 89.81 88 THR A C 1
ATOM 720 O O . THR A 1 88 ? -8.397 -2.422 -9.314 1.00 89.81 88 THR A O 1
ATOM 723 N N . GLU A 1 89 ? -8.632 -3.060 -7.180 1.00 90.88 89 GLU A N 1
ATOM 724 C CA . GLU A 1 89 ? -7.230 -3.452 -6.990 1.00 90.88 89 GLU A CA 1
ATOM 725 C C . GLU A 1 89 ? -6.842 -4.629 -7.901 1.00 90.88 89 GLU A C 1
ATOM 727 O O . GLU A 1 89 ? -5.709 -4.721 -8.375 1.00 90.88 89 GLU A O 1
ATOM 732 N N . ALA A 1 90 ? -7.790 -5.518 -8.228 1.00 95.06 90 ALA A N 1
ATOM 733 C CA . ALA A 1 90 ? -7.566 -6.555 -9.232 1.00 95.06 90 ALA A CA 1
ATOM 734 C C . ALA A 1 90 ? -7.405 -5.969 -10.641 1.00 95.06 90 ALA A C 1
ATOM 736 O O . ALA A 1 90 ? -6.576 -6.447 -11.423 1.00 95.06 90 ALA A O 1
ATOM 737 N N . GLY A 1 91 ? -8.174 -4.925 -10.960 1.00 94.00 91 GLY A N 1
ATOM 738 C CA . GLY A 1 91 ? -8.028 -4.151 -12.189 1.00 94.00 91 GLY A CA 1
ATOM 739 C C . GLY A 1 91 ? -6.651 -3.499 -12.301 1.00 94.00 91 GLY A C 1
ATOM 740 O O . GLY A 1 91 ? -6.021 -3.589 -13.359 1.00 94.00 91 GLY A O 1
ATOM 741 N N . HIS A 1 92 ? -6.153 -2.912 -11.209 1.00 92.25 92 HIS A N 1
ATOM 742 C CA . HIS A 1 92 ? -4.818 -2.306 -11.147 1.00 92.25 92 HIS A CA 1
ATOM 743 C C . HIS A 1 92 ? -3.732 -3.363 -11.364 1.00 92.25 92 HIS A C 1
ATOM 745 O O . HIS A 1 92 ? -2.934 -3.250 -12.306 1.00 92.25 92 HIS A O 1
ATOM 751 N N . GLY A 1 93 ? -3.792 -4.462 -10.607 1.00 95.38 93 GLY A N 1
ATOM 752 C CA . GLY A 1 93 ? -2.781 -5.512 -10.659 1.00 95.38 93 GLY A CA 1
ATOM 753 C C . GLY A 1 93 ? -2.702 -6.185 -12.029 1.00 95.38 93 GLY A C 1
ATOM 754 O O . GLY A 1 93 ? -1.620 -6.352 -12.605 1.00 95.38 93 GLY A O 1
ATOM 755 N N . TRP A 1 94 ? -3.859 -6.501 -12.619 1.00 96.88 94 TRP A N 1
ATOM 756 C CA . TRP A 1 94 ? -3.922 -7.044 -13.976 1.00 96.88 94 TRP A CA 1
ATOM 757 C C . TRP A 1 94 ? -3.493 -6.026 -15.037 1.00 96.88 94 TRP A C 1
ATOM 759 O O . TRP A 1 94 ? -2.818 -6.381 -16.008 1.00 96.88 94 TRP A O 1
ATOM 769 N N . GLY A 1 95 ? -3.844 -4.753 -14.854 1.00 95.94 95 GLY A N 1
ATOM 770 C CA . GLY A 1 95 ? -3.422 -3.664 -15.725 1.00 95.94 95 GLY A CA 1
ATOM 771 C C . GLY A 1 95 ? -1.901 -3.564 -15.826 1.00 95.94 95 GLY A C 1
ATOM 772 O O . GLY A 1 95 ? -1.369 -3.569 -16.939 1.00 95.94 95 GLY A O 1
ATOM 773 N N . TYR A 1 96 ? -1.191 -3.596 -14.696 1.00 97.12 96 TYR A N 1
ATOM 774 C CA . TYR A 1 96 ? 0.274 -3.608 -14.674 1.00 97.12 96 TYR A CA 1
ATOM 775 C C . TYR A 1 96 ? 0.876 -4.824 -15.396 1.00 97.12 96 TYR A C 1
ATOM 777 O O . TYR A 1 96 ? 1.801 -4.664 -16.197 1.00 97.12 96 TYR A O 1
ATOM 785 N N . ILE A 1 97 ? 0.320 -6.027 -15.202 1.00 98.19 97 ILE A N 1
ATOM 786 C CA . ILE A 1 97 ? 0.757 -7.243 -15.915 1.00 98.19 97 ILE A CA 1
ATOM 787 C C . ILE A 1 97 ? 0.552 -7.100 -17.432 1.00 98.19 97 ILE A C 1
ATOM 789 O O . ILE A 1 97 ? 1.413 -7.486 -18.227 1.00 98.19 97 ILE A O 1
ATOM 793 N N . ARG A 1 98 ? -0.559 -6.496 -17.869 1.00 97.38 98 ARG A N 1
ATOM 794 C CA . ARG A 1 98 ? -0.799 -6.230 -19.295 1.00 97.38 98 ARG A CA 1
A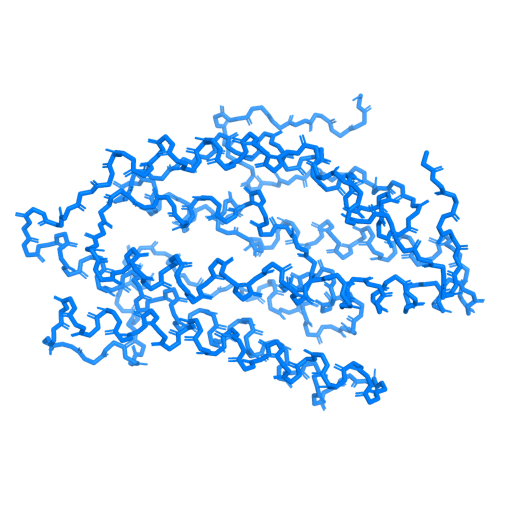TOM 795 C C . ARG A 1 98 ? 0.190 -5.227 -19.879 1.00 97.38 98 ARG A C 1
ATOM 797 O O . ARG A 1 98 ? 0.633 -5.432 -21.010 1.00 97.38 98 ARG A O 1
ATOM 804 N N . GLN A 1 99 ? 0.549 -4.176 -19.138 1.00 96.94 99 GLN A N 1
ATOM 805 C CA . GLN A 1 99 ? 1.590 -3.241 -19.577 1.00 96.94 99 GLN A CA 1
ATOM 806 C C . GLN A 1 99 ? 2.951 -3.939 -19.673 1.00 96.94 99 GLN A C 1
ATOM 808 O O . GLN A 1 99 ? 3.652 -3.757 -20.665 1.00 96.94 99 GLN A O 1
ATOM 813 N N . ALA A 1 100 ? 3.291 -4.805 -18.713 1.00 97.88 100 ALA A N 1
ATOM 814 C CA . ALA A 1 100 ? 4.510 -5.610 -18.762 1.00 97.88 100 ALA A CA 1
ATOM 815 C C . ALA A 1 100 ? 4.585 -6.480 -20.029 1.00 97.88 100 ALA A C 1
ATOM 817 O O . ALA A 1 100 ? 5.566 -6.404 -20.766 1.00 97.88 100 ALA A O 1
ATOM 818 N N . ASN A 1 101 ? 3.514 -7.217 -20.344 1.00 97.94 101 ASN A N 1
ATOM 819 C CA . ASN A 1 101 ? 3.420 -8.034 -21.560 1.00 97.94 101 ASN A CA 1
ATOM 820 C C . ASN A 1 101 ? 3.511 -7.209 -22.856 1.00 97.94 101 ASN A C 1
ATOM 822 O O . ASN A 1 101 ? 4.008 -7.696 -23.868 1.00 97.94 101 ASN A O 1
ATOM 826 N N . ALA A 1 102 ? 3.028 -5.963 -22.848 1.00 96.56 102 ALA A N 1
ATOM 827 C CA . ALA A 1 102 ? 3.145 -5.070 -23.998 1.00 96.56 102 ALA A CA 1
ATOM 828 C C . ALA A 1 102 ? 4.571 -4.521 -24.179 1.00 96.56 102 ALA A C 1
ATOM 830 O O . ALA A 1 102 ? 4.988 -4.278 -25.311 1.00 96.56 102 ALA A O 1
ATOM 831 N N . ILE A 1 103 ? 5.300 -4.311 -23.079 1.00 97.06 103 ILE A N 1
ATOM 832 C CA . ILE A 1 103 ? 6.682 -3.811 -23.071 1.00 97.06 103 ILE A CA 1
ATOM 833 C C . ILE A 1 103 ? 7.665 -4.924 -23.450 1.00 97.06 103 ILE A C 1
ATOM 835 O O . ILE A 1 103 ? 8.582 -4.687 -24.236 1.00 97.06 103 ILE A O 1
ATOM 839 N N . ASP A 1 104 ? 7.471 -6.136 -22.931 1.00 96.94 104 ASP A N 1
ATOM 840 C CA . ASP A 1 104 ? 8.265 -7.309 -23.289 1.00 96.94 104 ASP A CA 1
ATOM 841 C C . ASP A 1 104 ? 7.367 -8.526 -23.587 1.00 96.94 104 ASP A C 1
ATOM 843 O O . ASP A 1 104 ? 6.994 -9.268 -22.680 1.00 96.94 104 ASP A O 1
ATOM 847 N N . PRO A 1 105 ? 7.033 -8.795 -24.861 1.00 95.88 105 PRO A N 1
ATOM 848 C CA . PRO A 1 105 ? 6.146 -9.901 -25.221 1.00 95.88 105 PRO A CA 1
ATOM 849 C C . PRO A 1 105 ? 6.840 -11.273 -25.211 1.00 95.88 105 PRO A C 1
ATOM 851 O O . PRO A 1 105 ? 6.206 -12.283 -25.506 1.00 95.88 105 PRO A O 1
ATOM 854 N N . ARG A 1 106 ? 8.147 -11.342 -24.917 1.00 95.69 106 ARG A N 1
ATOM 855 C CA . ARG A 1 106 ? 8.922 -12.598 -24.956 1.00 95.69 106 ARG A CA 1
ATOM 856 C C . ARG A 1 106 ? 8.626 -13.520 -23.767 1.00 95.69 106 ARG A C 1
ATOM 858 O O . ARG A 1 106 ? 9.070 -14.666 -23.769 1.00 95.69 106 ARG A O 1
ATOM 865 N N . ARG A 1 107 ? 7.923 -13.022 -22.747 1.00 93.56 107 ARG A N 1
ATOM 866 C CA . ARG A 1 107 ? 7.621 -13.712 -21.487 1.00 93.56 107 ARG A CA 1
ATOM 867 C C . ARG A 1 107 ? 6.150 -13.533 -21.138 1.00 93.56 107 ARG A C 1
ATOM 869 O O . ARG A 1 107 ? 5.589 -12.465 -21.364 1.00 93.56 107 ARG A O 1
ATOM 876 N N . ASP A 1 108 ? 5.560 -14.555 -20.529 1.00 96.25 108 ASP A N 1
ATOM 877 C CA . ASP A 1 108 ? 4.268 -14.418 -19.863 1.00 96.25 108 ASP A CA 1
ATOM 878 C C . ASP A 1 108 ? 4.463 -13.821 -18.463 1.00 96.25 108 ASP A C 1
ATOM 880 O O . ASP A 1 108 ? 4.910 -14.494 -17.533 1.00 96.25 108 ASP A O 1
ATOM 884 N N . HIS A 1 109 ? 4.148 -12.536 -18.324 1.00 98.00 109 HIS A N 1
ATOM 885 C CA . HIS A 1 109 ? 4.301 -11.797 -17.074 1.00 98.00 109 HIS A CA 1
ATOM 886 C C . HIS A 1 109 ? 3.218 -12.112 -16.032 1.00 98.00 109 HIS A C 1
ATOM 888 O O . HIS A 1 109 ? 3.336 -11.662 -14.889 1.00 98.00 109 HIS A O 1
ATOM 894 N N . ALA A 1 110 ? 2.187 -12.888 -16.384 1.00 96.50 110 ALA A N 1
ATOM 895 C CA . ALA A 1 110 ? 1.217 -13.376 -15.408 1.00 96.50 110 ALA A CA 1
ATOM 896 C C . ALA A 1 110 ? 1.812 -14.467 -14.502 1.00 96.50 110 ALA A C 1
ATOM 898 O O . ALA A 1 110 ? 1.344 -14.657 -13.380 1.00 96.50 110 ALA A O 1
ATOM 899 N N . LEU A 1 111 ? 2.854 -15.165 -14.962 1.00 97.00 111 LEU A N 1
ATOM 900 C CA . LEU A 1 111 ? 3.508 -16.218 -14.193 1.00 97.00 111 LEU A CA 1
ATOM 901 C C . LEU A 1 111 ? 4.487 -15.648 -13.148 1.00 97.00 111 LEU A C 1
ATOM 903 O O . LEU A 1 111 ? 5.056 -14.569 -13.354 1.00 97.00 111 LEU A O 1
ATOM 907 N N . PRO A 1 112 ? 4.727 -16.374 -12.038 1.00 94.88 112 PRO A N 1
ATOM 908 C CA . PRO A 1 112 ? 5.757 -16.014 -11.069 1.00 94.88 112 PRO A CA 1
ATOM 909 C C . PRO A 1 112 ? 7.145 -15.897 -11.708 1.00 94.88 112 PRO A C 1
ATOM 911 O O . PRO A 1 112 ? 7.513 -16.688 -12.578 1.00 94.88 112 PRO A O 1
ATOM 914 N N . ASP A 1 113 ? 7.950 -14.954 -11.216 1.00 96.25 113 ASP A N 1
ATOM 915 C CA . ASP A 1 113 ? 9.329 -14.732 -11.664 1.00 96.25 113 ASP A CA 1
ATOM 916 C C . ASP A 1 113 ? 10.303 -14.873 -10.482 1.00 96.25 113 ASP A C 1
ATOM 918 O O . ASP A 1 113 ? 10.880 -13.891 -10.002 1.00 96.25 113 ASP A O 1
ATOM 922 N N . PRO A 1 114 ? 10.491 -16.103 -9.972 1.00 95.94 114 PRO A N 1
ATOM 923 C CA . PRO A 1 114 ? 11.256 -16.325 -8.751 1.00 95.94 114 PRO A CA 1
ATOM 924 C C . PRO A 1 114 ? 12.752 -16.033 -8.935 1.00 95.94 114 PRO A C 1
ATOM 926 O O . PRO A 1 114 ? 13.473 -15.844 -7.958 1.00 95.94 114 PRO A O 1
ATOM 929 N N . GLU A 1 115 ? 13.249 -16.011 -10.175 1.00 96.56 115 GLU A N 1
ATOM 930 C CA . GLU A 1 115 ? 14.612 -15.572 -10.473 1.00 96.56 115 GLU A CA 1
ATOM 931 C C . GLU A 1 115 ? 14.764 -14.066 -10.246 1.00 96.56 115 GLU A C 1
ATOM 933 O O . GLU A 1 115 ? 15.686 -13.664 -9.538 1.00 96.56 115 GLU A O 1
ATOM 938 N N . PHE A 1 116 ? 13.838 -13.251 -10.768 1.00 96.81 116 PHE A N 1
ATOM 939 C CA . PHE A 1 116 ? 13.824 -11.801 -10.544 1.00 96.81 116 PHE A CA 1
ATOM 940 C C . PHE A 1 116 ? 13.744 -11.467 -9.057 1.00 96.81 116 PHE A C 1
ATOM 942 O O . PHE A 1 116 ? 14.520 -10.667 -8.536 1.00 96.81 116 PHE A O 1
ATOM 949 N N . GLU A 1 117 ? 12.815 -12.121 -8.363 1.00 96.25 117 GLU A N 1
ATOM 950 C CA . GLU A 1 117 ? 12.550 -11.866 -6.951 1.00 96.25 117 GLU A CA 1
ATOM 951 C C . GLU A 1 117 ? 13.764 -12.206 -6.088 1.00 96.25 117 GLU A C 1
ATOM 953 O O . GLU A 1 117 ? 14.156 -11.401 -5.244 1.00 96.25 117 GLU A O 1
ATOM 958 N N . ARG A 1 118 ? 14.427 -13.343 -6.341 1.00 96.56 118 ARG A N 1
ATOM 959 C CA . ARG A 1 118 ? 15.672 -13.697 -5.642 1.00 96.56 118 ARG A CA 1
ATOM 960 C C . ARG A 1 118 ? 16.823 -12.762 -5.989 1.00 96.56 118 ARG A C 1
ATOM 962 O O . ARG A 1 118 ? 17.565 -12.378 -5.091 1.00 96.56 118 ARG A O 1
ATOM 969 N N . GLN A 1 119 ? 16.979 -12.402 -7.263 1.00 96.38 119 GLN A N 1
ATOM 970 C CA . GLN A 1 119 ? 18.063 -11.532 -7.724 1.00 96.38 119 GLN A CA 1
ATOM 971 C C . GLN A 1 119 ? 18.033 -10.163 -7.033 1.00 96.38 119 GLN A C 1
ATOM 973 O O . GLN A 1 119 ? 19.088 -9.605 -6.731 1.00 96.38 119 GLN A O 1
ATOM 978 N N . TYR A 1 120 ? 16.837 -9.629 -6.786 1.00 96.19 120 TYR A N 1
ATOM 979 C CA . TYR A 1 120 ? 16.647 -8.280 -6.254 1.00 96.19 120 TYR A CA 1
ATOM 980 C C . TYR A 1 120 ? 16.099 -8.239 -4.821 1.00 96.19 120 TYR A C 1
ATOM 982 O O . TYR A 1 120 ? 15.805 -7.159 -4.315 1.00 96.19 120 TYR A O 1
ATOM 990 N N . GLY A 1 121 ? 15.966 -9.390 -4.155 1.00 94.81 121 GLY A N 1
ATOM 991 C CA . GLY A 1 121 ? 15.440 -9.474 -2.789 1.00 94.81 121 GLY A CA 1
ATOM 992 C C . GLY A 1 121 ? 13.970 -9.058 -2.661 1.00 94.81 121 GLY A C 1
ATOM 993 O O . GLY A 1 121 ? 13.542 -8.654 -1.583 1.00 94.81 121 GLY A O 1
ATOM 994 N N . LEU A 1 122 ? 13.186 -9.145 -3.740 1.00 94.31 122 LEU A N 1
ATOM 995 C CA . LEU A 1 122 ? 11.776 -8.733 -3.794 1.00 94.31 122 LEU A CA 1
ATOM 996 C C . LEU A 1 122 ? 10.851 -9.837 -3.255 1.00 94.31 122 LEU A C 1
ATOM 998 O O . LEU A 1 122 ? 9.874 -10.224 -3.891 1.00 94.31 122 LEU A O 1
ATOM 1002 N N . THR A 1 123 ? 11.192 -10.390 -2.095 1.00 88.75 123 THR A N 1
ATOM 1003 C CA . THR A 1 123 ? 10.469 -11.514 -1.495 1.00 88.75 123 THR A CA 1
ATOM 1004 C C . THR A 1 123 ? 9.131 -11.078 -0.883 1.00 88.75 123 THR A C 1
ATOM 1006 O O . THR A 1 123 ? 8.983 -9.914 -0.495 1.00 88.75 123 THR A O 1
ATOM 1009 N N . PRO A 1 124 ? 8.161 -12.000 -0.730 1.00 86.88 124 PRO A N 1
ATOM 1010 C CA . PRO A 1 124 ? 6.910 -11.721 -0.029 1.00 86.88 124 PRO A CA 1
ATOM 1011 C C . PRO A 1 124 ? 7.122 -11.205 1.402 1.00 86.88 124 PRO A C 1
ATOM 1013 O O . PRO A 1 124 ? 8.050 -11.617 2.098 1.00 86.88 124 PRO A O 1
ATOM 1016 N N . ARG A 1 125 ? 6.222 -10.330 1.861 1.00 91.12 125 ARG A N 1
ATOM 1017 C CA . ARG A 1 125 ? 6.229 -9.731 3.209 1.00 91.12 125 ARG A CA 1
ATOM 1018 C C . ARG A 1 125 ? 5.444 -10.602 4.191 1.00 91.12 125 ARG A C 1
ATOM 1020 O O . ARG A 1 125 ? 4.342 -10.246 4.609 1.00 91.12 125 ARG A O 1
ATOM 1027 N N . VAL A 1 126 ? 5.990 -11.773 4.509 1.00 92.00 126 VAL A N 1
ATOM 1028 C CA . VAL A 1 126 ? 5.285 -12.826 5.261 1.00 92.00 126 VAL A CA 1
ATOM 1029 C C . VAL A 1 126 ? 4.798 -12.334 6.626 1.00 92.00 126 VAL A C 1
ATOM 1031 O O . VAL A 1 126 ? 3.646 -12.576 6.984 1.00 92.00 126 VAL A O 1
ATOM 1034 N N . GLU A 1 127 ? 5.628 -11.603 7.368 1.00 93.81 127 GLU A N 1
ATOM 1035 C CA . GLU A 1 127 ? 5.282 -11.084 8.695 1.00 93.81 127 GLU A CA 1
ATOM 1036 C C . GLU A 1 127 ? 4.117 -10.089 8.617 1.00 93.81 127 GLU A C 1
ATOM 1038 O O . GLU A 1 127 ? 3.183 -10.145 9.417 1.00 93.81 127 GLU A O 1
ATOM 1043 N N . HIS A 1 128 ? 4.116 -9.219 7.603 1.00 95.44 128 HIS A N 1
ATOM 1044 C CA . HIS A 1 128 ? 3.020 -8.277 7.377 1.00 95.44 128 HIS A CA 1
ATOM 1045 C C . HIS A 1 128 ? 1.712 -8.995 7.042 1.00 95.44 128 HIS A C 1
ATOM 1047 O O . HIS A 1 128 ? 0.651 -8.679 7.583 1.00 95.44 128 HIS A O 1
ATOM 1053 N N . HIS A 1 129 ? 1.791 -10.006 6.173 1.00 94.62 129 HIS A N 1
ATOM 1054 C CA . HIS A 1 129 ? 0.643 -10.832 5.804 1.00 94.62 129 HIS A CA 1
ATOM 1055 C C . HIS A 1 129 ? 0.042 -11.561 7.007 1.00 94.62 129 HIS A C 1
ATOM 1057 O O . HIS A 1 129 ? -1.176 -11.711 7.077 1.00 94.62 129 HIS A O 1
ATOM 1063 N N . GLN A 1 130 ? 0.863 -11.995 7.965 1.00 95.69 130 GLN A N 1
ATOM 1064 C CA . GLN A 1 130 ? 0.378 -12.615 9.200 1.00 95.69 130 GLN A CA 1
ATOM 1065 C C . GLN A 1 130 ? -0.404 -11.627 10.074 1.00 95.69 130 GLN A C 1
ATOM 1067 O O . GLN A 1 130 ? -1.438 -12.001 10.627 1.00 95.69 130 GLN A O 1
ATOM 1072 N N . ILE A 1 131 ? 0.032 -10.365 10.155 1.00 96.88 131 ILE A N 1
ATOM 1073 C CA . ILE A 1 131 ? -0.697 -9.318 10.888 1.00 96.88 131 ILE A CA 1
ATOM 1074 C C . ILE A 1 131 ? -2.068 -9.079 10.242 1.00 96.88 131 ILE A C 1
ATOM 1076 O O . ILE A 1 131 ? -3.080 -9.113 10.944 1.00 96.88 131 ILE A O 1
ATOM 1080 N N . MET A 1 132 ? -2.127 -8.938 8.912 1.00 96.00 132 MET A N 1
ATOM 1081 C CA . MET A 1 132 ? -3.389 -8.735 8.179 1.00 96.00 132 MET A CA 1
ATOM 1082 C C . MET A 1 132 ? -4.396 -9.877 8.365 1.00 96.00 132 MET A C 1
ATOM 1084 O O . MET A 1 132 ? -5.597 -9.660 8.257 1.00 96.00 132 MET A O 1
ATOM 1088 N N . LYS A 1 133 ? -3.932 -11.097 8.646 1.00 96.25 133 LYS A N 1
ATOM 1089 C CA . LYS A 1 133 ? -4.786 -12.287 8.799 1.00 96.25 133 LYS A CA 1
ATOM 1090 C C . LYS A 1 133 ? -5.207 -12.573 10.242 1.00 96.25 133 LYS A C 1
ATOM 1092 O O . LYS A 1 133 ? -5.942 -13.532 10.466 1.00 96.25 133 LYS A O 1
ATOM 1097 N N . ARG A 1 134 ? -4.749 -11.775 11.213 1.00 96.38 134 ARG A N 1
ATOM 1098 C CA . ARG A 1 134 ? -4.945 -12.048 12.643 1.00 96.38 134 ARG A CA 1
ATOM 1099 C C . ARG A 1 134 ? -6.387 -11.849 13.106 1.00 96.38 134 ARG A C 1
ATOM 1101 O O . ARG A 1 134 ? -6.945 -12.722 13.758 1.00 96.38 134 ARG A O 1
ATOM 1108 N N . ASP A 1 135 ? -6.952 -10.688 12.811 1.00 96.38 135 ASP A N 1
ATOM 1109 C CA . ASP A 1 135 ? -8.320 -10.294 13.144 1.00 96.38 135 ASP A CA 1
ATOM 1110 C C . ASP A 1 135 ? -8.745 -9.131 12.233 1.00 96.38 135 ASP A C 1
ATOM 1112 O O . ASP A 1 135 ? -7.906 -8.531 11.550 1.00 96.38 135 ASP A O 1
ATOM 1116 N N . PHE A 1 136 ? -10.040 -8.803 12.214 1.00 96.62 136 PHE A N 1
ATOM 1117 C CA . PHE A 1 136 ? -10.561 -7.793 11.291 1.00 96.62 136 PHE A CA 1
ATOM 1118 C C . PHE A 1 136 ? -9.984 -6.394 11.543 1.00 96.62 136 PHE A C 1
ATOM 1120 O O . PHE A 1 136 ? -9.653 -5.682 10.599 1.00 96.62 136 PHE A O 1
ATOM 1127 N N . LEU A 1 137 ? -9.769 -6.025 12.810 1.00 96.81 137 LEU A N 1
ATOM 1128 C CA . LEU A 1 137 ? -9.139 -4.752 13.165 1.00 96.81 137 LEU A CA 1
ATOM 1129 C C . LEU A 1 137 ? -7.691 -4.688 12.651 1.00 96.81 137 LEU A C 1
ATOM 1131 O O . LEU A 1 137 ? -7.245 -3.661 12.145 1.00 96.81 137 LEU A O 1
ATOM 1135 N N . SER A 1 138 ? -6.964 -5.803 12.730 1.00 97.31 138 SER A N 1
ATOM 1136 C CA . SER A 1 138 ? -5.607 -5.927 12.205 1.00 97.31 138 SER A CA 1
ATOM 1137 C C . SER A 1 138 ? -5.599 -5.804 10.685 1.00 97.31 138 SER A C 1
ATOM 1139 O O . SER A 1 138 ? -4.772 -5.066 10.162 1.00 97.31 138 SER A O 1
ATOM 1141 N N . TYR A 1 139 ? -6.537 -6.438 9.975 1.00 96.69 139 TYR A N 1
ATOM 1142 C CA . TYR A 1 139 ? -6.704 -6.252 8.530 1.00 96.69 139 TYR A CA 1
ATOM 1143 C C . TYR A 1 139 ? -6.938 -4.784 8.156 1.00 96.69 139 TYR A C 1
ATOM 1145 O O . TYR A 1 139 ? -6.233 -4.266 7.293 1.00 96.69 139 TYR A O 1
ATOM 1153 N N . ILE A 1 140 ? -7.858 -4.103 8.846 1.00 95.44 140 ILE A N 1
ATOM 1154 C CA . ILE A 1 140 ? -8.186 -2.696 8.595 1.00 95.44 140 ILE A CA 1
ATOM 1155 C C . ILE A 1 140 ? -6.940 -1.805 8.710 1.00 95.44 140 ILE A C 1
ATOM 1157 O O . ILE A 1 140 ? -6.631 -1.058 7.785 1.00 95.44 140 ILE A O 1
ATOM 1161 N N . PHE A 1 141 ? -6.205 -1.902 9.823 1.00 95.75 141 PHE A N 1
ATOM 1162 C CA . PHE A 1 141 ? -5.108 -0.974 10.132 1.00 95.75 141 PHE A CA 1
ATOM 1163 C C . PHE A 1 141 ? -3.745 -1.367 9.549 1.00 95.75 141 PHE A C 1
ATOM 1165 O O . PHE A 1 141 ? -2.868 -0.513 9.431 1.00 95.75 141 PHE A O 1
ATOM 1172 N N . SER A 1 142 ? -3.541 -2.634 9.176 1.00 93.75 142 SER A N 1
ATOM 1173 C CA . SER A 1 142 ? -2.303 -3.070 8.509 1.00 93.75 142 SER A CA 1
ATOM 1174 C C . SER A 1 142 ? -2.439 -3.170 6.986 1.00 93.75 142 SER A C 1
ATOM 1176 O O . SER A 1 142 ? -1.449 -2.989 6.277 1.00 93.75 142 SER A O 1
ATOM 1178 N N . GLY A 1 143 ? -3.649 -3.404 6.474 1.00 86.62 143 GLY A N 1
ATOM 1179 C CA . GLY A 1 143 ? -3.932 -3.577 5.053 1.00 86.62 143 GLY A CA 1
ATOM 1180 C C . GLY A 1 143 ? -3.949 -2.280 4.246 1.00 86.62 143 GLY A C 1
ATOM 1181 O O . GLY A 1 143 ? -3.480 -1.226 4.684 1.00 86.62 143 GLY A O 1
ATOM 1182 N N . ASN A 1 144 ? -4.467 -2.366 3.018 1.00 86.00 144 ASN A N 1
ATOM 1183 C CA . ASN A 1 144 ? -4.538 -1.226 2.100 1.00 86.00 144 ASN A CA 1
ATOM 1184 C C . ASN A 1 144 ? -5.632 -0.213 2.481 1.00 86.00 144 ASN A C 1
ATOM 1186 O O . ASN A 1 144 ? -5.506 0.962 2.156 1.00 86.00 144 ASN A O 1
ATOM 1190 N N . LEU A 1 145 ? -6.654 -0.652 3.230 1.00 88.12 145 LEU A N 1
ATOM 1191 C CA . LEU A 1 145 ? -7.789 0.185 3.633 1.00 88.12 145 LEU A CA 1
ATOM 1192 C C . LEU A 1 145 ? -7.381 1.404 4.457 1.00 88.12 145 LEU A C 1
ATOM 1194 O O . LEU A 1 145 ? -8.002 2.457 4.349 1.00 88.12 145 LEU A O 1
ATOM 1198 N N . TRP A 1 146 ? -6.330 1.273 5.270 1.00 91.50 146 TRP A N 1
ATOM 1199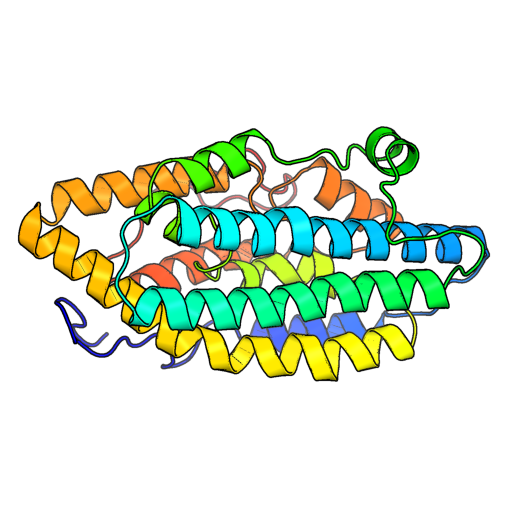 C CA . TRP A 1 146 ? -5.753 2.409 5.967 1.00 91.50 146 TRP A CA 1
ATOM 1200 C C . TRP A 1 146 ? -4.791 3.169 5.034 1.00 91.50 146 TRP A C 1
ATOM 1202 O O . TRP A 1 146 ? -3.722 2.644 4.677 1.00 91.50 146 TRP A O 1
ATOM 1212 N N . PRO A 1 147 ? -5.130 4.409 4.620 1.00 86.19 147 PRO A N 1
ATOM 1213 C CA . PRO A 1 147 ? -4.594 5.035 3.412 1.00 86.19 147 PRO A CA 1
ATOM 1214 C C . PRO A 1 147 ? -3.233 5.707 3.645 1.00 86.19 147 PRO A C 1
ATOM 1216 O O . PRO A 1 147 ? -2.991 6.870 3.312 1.00 86.19 147 PRO A O 1
ATOM 1219 N N . TYR A 1 148 ? -2.263 4.955 4.160 1.00 85.62 148 TYR A N 1
ATOM 1220 C CA . TYR A 1 148 ? -0.853 5.353 4.153 1.00 85.62 148 TYR A CA 1
ATOM 1221 C C . TYR A 1 148 ? -0.298 5.532 2.734 1.00 85.62 148 TYR A C 1
ATOM 1223 O O . TYR A 1 148 ? 0.716 6.213 2.554 1.00 85.62 148 TYR A O 1
ATOM 1231 N N . GLY A 1 149 ? -0.958 4.958 1.722 1.00 77.25 149 GLY A N 1
ATOM 1232 C CA . GLY A 1 149 ? -0.583 5.062 0.311 1.00 77.25 149 GLY A CA 1
ATOM 1233 C C . GLY A 1 149 ? -0.433 6.504 -0.177 1.00 77.25 149 GLY A C 1
ATOM 1234 O O . GLY A 1 149 ? 0.507 6.785 -0.912 1.00 77.25 149 GLY A O 1
ATOM 1235 N N . HIS A 1 150 ? -1.242 7.449 0.315 1.00 78.81 150 HIS A N 1
ATOM 1236 C CA . HIS A 1 150 ? -1.244 8.829 -0.193 1.00 78.81 150 HIS A CA 1
ATOM 1237 C C . HIS A 1 150 ? 0.146 9.487 -0.222 1.00 78.81 150 HIS A C 1
ATOM 1239 O O . HIS A 1 150 ? 0.574 10.032 -1.242 1.00 78.81 150 HIS A O 1
ATOM 1245 N N . CYS A 1 151 ? 0.896 9.375 0.879 1.00 80.81 151 CYS A N 1
ATOM 1246 C CA . CYS A 1 151 ? 2.263 9.892 0.961 1.00 80.81 151 CYS A CA 1
ATOM 1247 C C . CYS A 1 151 ? 3.342 8.836 0.683 1.00 80.81 151 CYS A C 1
ATOM 1249 O O . CYS A 1 151 ? 4.441 9.207 0.276 1.00 80.81 151 CYS A O 1
ATOM 1251 N N . THR A 1 152 ? 3.069 7.537 0.865 1.00 85.50 152 THR A N 1
ATOM 1252 C CA . THR A 1 152 ? 4.088 6.476 0.713 1.00 85.50 152 THR A CA 1
ATOM 1253 C C . THR A 1 152 ? 4.184 5.898 -0.704 1.00 85.50 152 THR A C 1
ATOM 1255 O O . THR A 1 152 ? 5.257 5.433 -1.091 1.00 85.50 152 THR A O 1
ATOM 1258 N N . ALA A 1 153 ? 3.117 5.969 -1.507 1.00 83.69 153 ALA A N 1
ATOM 1259 C CA . ALA A 1 153 ? 3.068 5.431 -2.870 1.00 83.69 153 ALA A CA 1
ATOM 1260 C C . ALA A 1 153 ? 3.837 6.283 -3.893 1.00 83.69 153 ALA A C 1
ATOM 1262 O O . ALA A 1 153 ? 4.150 5.816 -4.985 1.00 83.69 153 ALA A O 1
ATOM 1263 N N . VAL A 1 154 ? 4.241 7.506 -3.534 1.00 82.44 154 VAL A N 1
ATOM 1264 C CA . VAL A 1 154 ? 5.057 8.368 -4.407 1.00 82.44 154 VAL A CA 1
ATOM 1265 C C . VAL A 1 154 ? 6.337 7.660 -4.865 1.00 82.44 154 VAL A C 1
ATOM 1267 O O . VAL A 1 154 ? 6.736 7.803 -6.020 1.00 82.44 154 VAL A O 1
ATOM 1270 N N . SER A 1 155 ? 6.947 6.849 -3.996 1.00 81.75 155 SER A N 1
ATOM 1271 C CA . SER A 1 155 ? 8.148 6.070 -4.315 1.00 81.75 155 SER A CA 1
ATOM 1272 C C . SER A 1 155 ? 7.916 4.971 -5.359 1.00 81.75 155 SER A C 1
ATOM 1274 O O . SER A 1 155 ? 8.887 4.507 -5.939 1.00 81.75 155 SER A O 1
ATOM 1276 N N . ILE A 1 156 ? 6.673 4.552 -5.621 1.00 84.3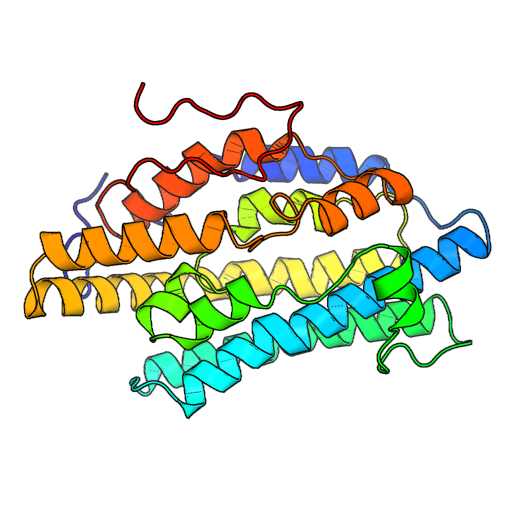1 156 ILE A N 1
ATOM 1277 C CA . ILE A 1 156 ? 6.349 3.586 -6.689 1.00 84.31 156 ILE A CA 1
ATOM 1278 C C . ILE A 1 156 ? 5.730 4.256 -7.924 1.00 84.31 156 ILE A C 1
ATOM 1280 O O . ILE A 1 156 ? 6.002 3.821 -9.034 1.00 84.31 156 ILE A O 1
ATOM 1284 N N . GLN A 1 157 ? 4.990 5.355 -7.760 1.00 83.69 157 GLN A N 1
ATOM 1285 C CA . GLN A 1 157 ? 4.356 6.106 -8.860 1.00 83.69 157 GLN A CA 1
ATOM 1286 C C . GLN A 1 157 ? 5.337 7.031 -9.616 1.00 83.69 157 GLN A C 1
ATOM 1288 O O . GLN A 1 157 ? 5.052 7.526 -10.708 1.00 83.69 157 GLN A O 1
ATOM 1293 N N . SER A 1 158 ? 6.517 7.279 -9.038 1.00 86.12 158 SER A N 1
ATOM 1294 C CA . SER A 1 158 ? 7.524 8.209 -9.576 1.00 86.12 158 SER A CA 1
ATOM 1295 C C . SER A 1 158 ? 8.737 7.506 -10.198 1.00 86.12 158 SER A C 1
ATOM 1297 O O . SER A 1 158 ? 9.834 8.085 -10.206 1.00 86.12 158 SER A O 1
ATOM 1299 N N . ILE A 1 159 ? 8.566 6.269 -10.694 1.00 93.31 159 ILE A N 1
ATOM 1300 C CA . ILE A 1 159 ? 9.602 5.590 -11.486 1.00 93.31 159 ILE A CA 1
ATOM 1301 C C . ILE A 1 159 ? 9.958 6.439 -12.707 1.00 93.31 159 ILE A C 1
ATOM 1303 O O . ILE A 1 159 ? 9.088 6.951 -13.409 1.00 93.31 159 ILE A O 1
ATOM 1307 N N . GLN A 1 160 ? 11.255 6.636 -12.938 1.00 94.38 160 GLN A N 1
ATOM 1308 C CA . GLN A 1 160 ? 11.728 7.519 -14.003 1.00 94.38 160 GLN A CA 1
ATOM 1309 C C . GLN A 1 160 ? 11.681 6.852 -15.386 1.00 94.38 160 GLN A C 1
ATOM 1311 O O . GLN A 1 160 ? 11.523 7.530 -16.398 1.00 94.38 160 GLN A O 1
ATOM 1316 N N . ILE A 1 161 ? 11.833 5.530 -15.437 1.00 96.00 161 ILE A N 1
ATOM 1317 C CA . ILE A 1 161 ? 11.780 4.749 -16.676 1.00 96.00 161 ILE A CA 1
ATOM 1318 C C . ILE A 1 161 ? 10.353 4.222 -16.826 1.00 96.00 161 ILE A C 1
ATOM 1320 O O . ILE A 1 161 ? 9.880 3.494 -15.958 1.00 96.00 161 ILE A O 1
ATOM 1324 N N . THR A 1 162 ? 9.661 4.616 -17.893 1.00 94.75 162 THR A N 1
ATOM 1325 C CA . THR A 1 162 ? 8.234 4.325 -18.120 1.00 94.75 162 THR A CA 1
ATOM 1326 C C . THR A 1 162 ? 7.905 4.326 -19.619 1.00 94.75 162 THR A C 1
ATOM 1328 O O . THR A 1 162 ? 8.795 4.483 -20.443 1.00 94.75 162 THR A O 1
ATOM 1331 N N . THR A 1 163 ? 6.637 4.166 -20.000 1.00 93.19 163 THR A N 1
ATOM 1332 C CA . THR A 1 163 ? 6.167 4.331 -21.387 1.00 93.19 163 THR A CA 1
ATOM 1333 C C . THR A 1 163 ? 4.937 5.241 -21.439 1.00 93.19 163 THR A C 1
ATOM 1335 O O . THR A 1 163 ? 4.202 5.309 -20.451 1.00 93.19 163 THR A O 1
ATOM 1338 N N . PRO A 1 164 ? 4.631 5.889 -22.580 1.00 91.31 164 PRO A N 1
ATOM 1339 C CA . PRO A 1 164 ? 3.415 6.693 -22.719 1.00 91.31 164 PRO A CA 1
ATOM 1340 C C . PRO A 1 164 ? 2.127 5.925 -22.385 1.00 91.31 164 PRO A C 1
ATOM 1342 O O . PRO A 1 164 ? 1.213 6.478 -21.784 1.00 91.31 164 PRO A O 1
ATOM 1345 N N . LYS A 1 165 ? 2.066 4.629 -22.727 1.00 91.31 165 LYS A N 1
ATOM 1346 C CA . LYS A 1 165 ? 0.914 3.768 -22.409 1.00 91.31 165 LYS A CA 1
ATOM 1347 C C . LYS A 1 165 ? 0.775 3.491 -20.916 1.00 91.31 165 LYS A C 1
ATOM 1349 O O . LYS A 1 165 ? -0.345 3.440 -20.420 1.00 91.31 165 LYS A O 1
ATOM 1354 N N . LEU A 1 166 ? 1.895 3.304 -20.216 1.00 90.31 166 LEU A N 1
ATOM 1355 C CA . LEU A 1 166 ? 1.878 3.129 -18.768 1.00 90.31 166 LEU A CA 1
ATOM 1356 C C . LEU A 1 166 ? 1.399 4.410 -18.074 1.00 90.31 166 LEU A C 1
ATOM 1358 O O . LEU A 1 166 ? 0.577 4.326 -17.173 1.00 90.31 166 LEU A O 1
ATOM 1362 N N . LEU A 1 167 ? 1.839 5.582 -18.540 1.00 88.44 167 LEU A N 1
ATOM 1363 C CA . LEU A 1 167 ? 1.392 6.862 -17.983 1.00 88.44 167 LEU A CA 1
ATOM 1364 C C . LEU A 1 167 ? -0.106 7.101 -18.183 1.00 88.44 167 LEU A C 1
ATOM 1366 O O . LEU A 1 167 ? -0.781 7.492 -17.237 1.00 88.44 167 LEU A O 1
ATOM 1370 N N . ASP A 1 168 ? -0.635 6.801 -19.374 1.00 87.44 168 ASP A N 1
ATOM 1371 C CA . ASP A 1 168 ? -2.079 6.887 -19.639 1.00 87.44 168 ASP A CA 1
ATOM 1372 C C . ASP A 1 168 ? -2.880 5.938 -18.732 1.00 87.44 168 ASP A C 1
ATOM 1374 O O . ASP A 1 168 ? -3.930 6.308 -18.210 1.00 87.44 168 ASP A O 1
ATOM 1378 N N . PHE A 1 169 ? -2.364 4.725 -18.503 1.00 87.62 169 PHE A N 1
ATOM 1379 C CA . PHE A 1 169 ? -2.969 3.759 -17.588 1.00 87.62 169 PHE A CA 1
ATOM 1380 C C . PHE A 1 169 ? -2.986 4.265 -16.136 1.00 87.62 169 PHE A C 1
ATOM 1382 O O . PHE A 1 169 ? -4.039 4.245 -15.499 1.00 87.62 169 PHE A O 1
ATOM 1389 N N . GLU A 1 170 ? -1.855 4.753 -15.622 1.00 84.06 170 GLU A N 1
ATOM 1390 C CA . GLU A 1 170 ? -1.753 5.279 -14.253 1.00 84.06 170 GLU A CA 1
ATOM 1391 C C . GLU A 1 170 ? -2.653 6.509 -14.043 1.00 84.06 170 GLU A C 1
ATOM 1393 O O . GLU A 1 170 ? -3.312 6.632 -13.011 1.00 84.06 170 GLU A O 1
ATOM 1398 N N . GLU A 1 171 ? -2.740 7.402 -15.031 1.00 79.75 171 GLU A N 1
ATOM 1399 C CA . GLU A 1 171 ? -3.570 8.606 -14.944 1.00 79.75 171 GLU A CA 1
ATOM 1400 C C . GLU A 1 171 ? -5.073 8.299 -15.003 1.00 79.75 171 GLU A C 1
ATOM 1402 O O . GLU A 1 171 ? -5.847 8.865 -14.226 1.00 79.75 171 GLU A O 1
ATOM 1407 N N . ARG A 1 172 ? -5.501 7.415 -15.913 1.00 76.12 172 ARG A N 1
ATOM 1408 C CA . ARG A 1 172 ? -6.929 7.188 -16.192 1.00 76.12 172 ARG A CA 1
ATOM 1409 C C . ARG A 1 172 ? -7.582 6.114 -15.343 1.00 76.12 172 ARG A C 1
ATOM 1411 O O . ARG A 1 172 ? -8.791 6.180 -15.154 1.00 76.12 172 ARG A O 1
ATOM 1418 N N . VAL A 1 173 ? -6.817 5.123 -14.895 1.00 71.44 173 VAL A N 1
ATOM 1419 C CA . VAL A 1 173 ? -7.352 3.970 -14.161 1.00 71.44 173 VAL A CA 1
ATOM 1420 C C . VAL A 1 173 ? -7.000 4.108 -12.687 1.00 71.44 173 VAL A C 1
ATOM 1422 O O . VAL A 1 173 ? -7.885 4.262 -11.854 1.00 71.44 173 VAL A O 1
ATOM 1425 N N . VAL A 1 174 ? -5.708 4.191 -12.366 1.00 67.00 174 VAL A N 1
ATOM 1426 C CA . VAL A 1 174 ? -5.247 4.175 -10.969 1.00 67.00 174 VAL A CA 1
ATOM 1427 C C . VAL A 1 174 ? -5.652 5.461 -10.231 1.00 67.00 174 VAL A C 1
ATOM 1429 O O . VAL A 1 174 ? -6.374 5.418 -9.239 1.00 67.00 174 VAL A O 1
ATOM 1432 N N . HIS A 1 175 ? -5.288 6.640 -10.745 1.00 64.94 175 HIS A N 1
ATOM 1433 C CA . HIS A 1 175 ? -5.538 7.909 -10.041 1.00 64.94 175 HIS A CA 1
ATOM 1434 C C . HIS A 1 175 ? -7.000 8.399 -10.058 1.00 64.94 175 HIS A C 1
ATOM 1436 O O . HIS A 1 175 ? -7.358 9.303 -9.289 1.00 64.94 175 HIS A O 1
ATOM 1442 N N . ALA A 1 176 ? -7.833 7.895 -10.971 1.00 58.62 176 ALA A N 1
ATOM 1443 C CA . ALA A 1 176 ? -9.244 8.270 -11.058 1.00 58.62 176 ALA A CA 1
ATOM 1444 C C . ALA A 1 176 ? -10.099 7.465 -10.067 1.00 58.62 176 ALA A C 1
ATOM 1446 O O . ALA A 1 176 ? -10.963 8.036 -9.404 1.00 58.62 176 ALA A O 1
ATOM 1447 N N . GLU A 1 177 ? -9.812 6.171 -9.921 1.00 62.19 177 GLU A N 1
ATOM 1448 C CA . GLU A 1 177 ? -10.570 5.256 -9.064 1.00 62.19 177 GLU A CA 1
ATOM 1449 C C . GLU A 1 177 ? -10.183 5.410 -7.580 1.00 62.19 177 GLU A C 1
ATOM 1451 O O . GLU A 1 177 ? -11.061 5.474 -6.718 1.00 62.19 177 GLU A O 1
ATOM 1456 N N . GLU A 1 178 ? -8.892 5.615 -7.273 1.00 61.62 178 GLU A N 1
ATOM 1457 C CA . GLU A 1 178 ? -8.388 5.751 -5.892 1.00 61.62 178 GLU A CA 1
ATOM 1458 C C . GLU A 1 178 ? -9.011 6.922 -5.103 1.00 61.62 178 GLU A C 1
ATOM 1460 O O . GLU A 1 178 ? -9.041 6.892 -3.874 1.00 61.62 178 GLU A O 1
ATOM 1465 N N . ARG A 1 179 ? -9.522 7.971 -5.761 1.00 57.78 179 ARG A N 1
ATOM 1466 C CA . ARG A 1 179 ? -10.028 9.171 -5.064 1.00 57.78 179 ARG A CA 1
ATOM 1467 C C . ARG A 1 179 ? -11.454 9.050 -4.529 1.00 57.78 179 ARG A C 1
ATOM 1469 O O . ARG A 1 179 ? -11.800 9.806 -3.632 1.00 57.78 179 ARG A O 1
ATOM 1476 N N . SER A 1 180 ? -12.275 8.136 -5.051 1.00 56.31 180 SER A N 1
ATOM 1477 C CA . SER A 1 180 ? -13.701 8.058 -4.682 1.00 56.31 180 SER A CA 1
ATOM 1478 C C . SER A 1 180 ? -14.039 6.948 -3.681 1.00 56.31 180 SER A C 1
ATOM 1480 O O . SER A 1 180 ? -15.039 7.050 -2.975 1.00 56.31 180 SER A O 1
ATOM 1482 N N . HIS A 1 181 ? -13.192 5.919 -3.560 1.00 62.12 181 HIS A N 1
ATOM 1483 C CA . HIS A 1 181 ? -13.491 4.738 -2.736 1.00 62.12 181 HIS A CA 1
ATOM 1484 C C . HIS A 1 181 ? -13.137 4.915 -1.252 1.00 62.12 181 HIS A C 1
ATOM 1486 O O . HIS A 1 181 ? -13.699 4.233 -0.397 1.00 62.12 181 HIS A O 1
ATOM 1492 N N . HIS A 1 182 ? -12.239 5.849 -0.924 1.00 72.31 182 HIS A N 1
ATOM 1493 C CA . HIS A 1 182 ? -11.711 5.980 0.433 1.00 72.31 182 HIS A CA 1
ATOM 1494 C C . HIS A 1 182 ? -12.678 6.657 1.418 1.00 72.31 182 HIS A C 1
ATOM 1496 O O . HIS A 1 182 ? -12.734 6.245 2.570 1.00 72.31 182 HIS A O 1
ATOM 1502 N N . ASP A 1 183 ? -13.491 7.633 1.014 1.00 77.75 183 ASP A N 1
ATOM 1503 C CA . ASP A 1 183 ? -14.303 8.383 1.988 1.00 77.75 183 ASP A CA 1
ATOM 1504 C C . ASP A 1 183 ? -15.378 7.512 2.659 1.00 77.75 183 ASP A C 1
ATOM 1506 O O . ASP A 1 183 ? -15.531 7.527 3.882 1.00 77.75 183 ASP A O 1
ATOM 1510 N N . ALA A 1 184 ? -16.099 6.712 1.869 1.00 82.88 184 ALA A N 1
ATOM 1511 C CA . ALA A 1 184 ? -17.170 5.860 2.382 1.00 82.88 184 ALA A CA 1
ATOM 1512 C C . ALA A 1 184 ? -16.626 4.723 3.263 1.00 82.88 184 ALA A C 1
ATOM 1514 O O . ALA A 1 184 ? -17.156 4.467 4.346 1.00 82.88 184 ALA A O 1
ATOM 1515 N N . ILE A 1 185 ? -15.528 4.083 2.846 1.00 89.81 185 ILE A N 1
ATOM 1516 C CA . ILE A 1 185 ? -14.905 3.021 3.640 1.00 89.81 185 ILE A CA 1
ATOM 1517 C C . ILE A 1 185 ? -14.259 3.572 4.917 1.00 89.81 185 ILE A C 1
ATOM 1519 O O . ILE A 1 185 ? -14.338 2.923 5.956 1.00 89.81 185 ILE A O 1
ATOM 1523 N N . LEU A 1 186 ? -13.696 4.786 4.893 1.00 92.56 186 LEU A N 1
ATOM 1524 C CA . LEU A 1 186 ? -13.148 5.433 6.088 1.00 92.56 186 LEU A CA 1
ATOM 1525 C C . LEU A 1 186 ? -14.241 5.807 7.089 1.00 92.56 186 LEU A C 1
ATOM 1527 O O . LEU A 1 186 ? -14.034 5.645 8.290 1.00 92.56 186 LEU A O 1
ATOM 1531 N N . GLN A 1 187 ? -15.414 6.243 6.621 1.00 93.62 187 GLN A N 1
ATOM 1532 C CA . GLN A 1 187 ? -16.565 6.442 7.503 1.00 93.62 187 GLN A CA 1
ATOM 1533 C C . GLN A 1 187 ? -16.991 5.115 8.148 1.00 93.62 187 GLN A C 1
ATOM 1535 O O . GLN A 1 187 ? -17.202 5.054 9.358 1.00 93.62 187 GLN A O 1
ATOM 1540 N N . LYS A 1 188 ? -17.036 4.024 7.373 1.00 95.25 188 LYS A N 1
ATOM 1541 C CA . LYS A 1 188 ? -17.368 2.697 7.907 1.00 95.25 188 LYS A CA 1
ATOM 1542 C C . LYS A 1 188 ? -16.329 2.190 8.915 1.00 95.25 188 LYS A C 1
ATOM 1544 O O . LYS A 1 188 ? -16.685 1.599 9.933 1.00 95.25 188 LYS A O 1
ATOM 1549 N N . MET A 1 189 ? -15.047 2.452 8.662 1.00 96.19 189 MET A N 1
ATOM 1550 C CA . MET A 1 189 ? -13.950 2.168 9.590 1.00 96.19 189 MET A CA 1
ATOM 1551 C C . MET A 1 189 ? -14.087 2.945 10.899 1.00 96.19 189 MET A C 1
ATOM 1553 O O . MET A 1 189 ? -13.908 2.365 11.968 1.00 96.19 189 MET A O 1
ATOM 1557 N N . HIS A 1 190 ? -14.398 4.239 10.813 1.00 96.94 190 HIS A N 1
ATOM 1558 C CA . HIS A 1 190 ? -14.665 5.081 11.973 1.00 96.94 190 HIS A CA 1
ATOM 1559 C C . HIS A 1 190 ? -15.789 4.493 12.829 1.00 96.94 190 HIS A C 1
ATOM 1561 O O . HIS A 1 190 ? -15.591 4.258 14.021 1.00 96.94 190 HIS A O 1
ATOM 1567 N N . ASP A 1 191 ? -16.935 4.200 12.212 1.00 97.25 191 ASP A N 1
ATOM 1568 C CA . ASP A 1 191 ? -18.107 3.690 12.923 1.00 97.25 191 ASP A CA 1
ATOM 1569 C C . ASP A 1 191 ? -17.800 2.350 13.599 1.00 97.25 191 ASP A C 1
ATOM 1571 O O . ASP A 1 191 ? -18.062 2.194 14.788 1.00 97.25 191 ASP A O 1
ATOM 1575 N N . TYR A 1 192 ? -17.115 1.441 12.900 1.00 97.62 192 TYR A N 1
ATOM 1576 C CA . TYR A 1 192 ? -16.674 0.166 13.465 1.00 97.62 192 TYR A CA 1
ATOM 1577 C C . TYR A 1 192 ? -15.738 0.333 14.675 1.00 97.62 192 TYR A C 1
ATOM 1579 O O . TYR A 1 192 ? -15.878 -0.362 15.681 1.00 97.62 192 TYR A O 1
ATOM 1587 N N . VAL A 1 193 ? -14.779 1.265 14.622 1.00 98.06 193 VAL A N 1
ATOM 1588 C CA . VAL A 1 193 ? -13.898 1.534 15.771 1.00 98.06 193 VAL A CA 1
ATOM 1589 C C . VAL A 1 193 ? -14.696 2.079 16.955 1.00 98.06 193 VAL A C 1
ATOM 1591 O O . VAL A 1 193 ? -14.441 1.670 18.088 1.00 98.06 193 VAL A O 1
ATOM 1594 N N . TRP A 1 194 ? -15.671 2.958 16.721 1.00 98.31 194 TRP A N 1
ATOM 1595 C CA . TRP A 1 194 ? -16.508 3.489 17.796 1.00 98.31 194 TRP A CA 1
ATOM 1596 C C . TRP A 1 194 ? -17.467 2.458 18.379 1.00 98.31 194 TRP A C 1
ATOM 1598 O O . TRP A 1 194 ? -17.620 2.435 19.596 1.00 98.31 194 TRP A O 1
ATOM 1608 N N . GLU A 1 195 ? -18.014 1.548 17.575 1.00 97.81 195 GLU A N 1
ATOM 1609 C CA . GLU A 1 195 ? -18.781 0.395 18.068 1.00 97.81 195 GLU A CA 1
ATOM 1610 C C . GLU A 1 195 ? -17.932 -0.462 19.021 1.00 97.81 195 GLU A C 1
ATOM 1612 O O . GLU A 1 195 ? -18.375 -0.830 20.112 1.00 97.81 195 GLU A O 1
ATOM 1617 N N . LEU A 1 196 ? -16.669 -0.724 18.662 1.00 97.81 196 LEU A N 1
ATOM 1618 C CA . LEU A 1 196 ? -15.734 -1.428 19.542 1.00 97.81 196 LEU A CA 1
ATOM 1619 C C . LEU A 1 196 ? -15.425 -0.629 20.817 1.00 97.81 196 LEU A C 1
ATOM 1621 O O . LEU A 1 196 ? -15.300 -1.216 21.892 1.00 97.81 196 LEU A O 1
ATOM 1625 N N . ILE A 1 197 ? -15.287 0.695 20.726 1.00 98.44 197 ILE A N 1
ATOM 1626 C CA . ILE A 1 197 ? -15.052 1.561 21.891 1.00 98.44 197 ILE A CA 1
ATOM 1627 C C . ILE A 1 197 ? -16.268 1.568 22.824 1.00 98.44 197 ILE A C 1
ATOM 1629 O O . ILE A 1 197 ? -16.090 1.495 24.039 1.00 98.44 197 ILE A O 1
ATOM 1633 N N . GLU A 1 198 ? -17.485 1.619 22.291 1.00 97.94 198 GLU A N 1
ATOM 1634 C CA . GLU A 1 198 ? -18.720 1.541 23.077 1.00 97.94 198 GLU A CA 1
ATOM 1635 C C . GLU A 1 198 ? -18.852 0.180 23.776 1.00 97.94 198 GLU A C 1
ATOM 1637 O O . GLU A 1 198 ? -19.238 0.121 24.944 1.00 97.94 198 GLU A O 1
ATOM 1642 N N . ALA A 1 199 ? -18.464 -0.906 23.100 1.00 97.50 199 ALA A N 1
ATOM 1643 C CA . ALA A 1 199 ? -18.539 -2.260 23.643 1.00 97.50 199 ALA A CA 1
ATOM 1644 C C . ALA A 1 199 ? -17.432 -2.589 24.666 1.00 97.50 199 ALA A C 1
ATOM 1646 O O . ALA A 1 199 ? -17.687 -3.289 25.648 1.00 97.50 199 ALA A O 1
ATOM 1647 N N . TYR A 1 200 ? -16.202 -2.113 24.446 1.00 97.88 200 TYR A N 1
ATOM 1648 C CA . TYR A 1 200 ? -15.007 -2.575 25.175 1.00 97.88 200 TYR A CA 1
ATOM 1649 C C . TYR A 1 200 ? -14.221 -1.462 25.884 1.00 97.88 200 TYR A C 1
ATOM 1651 O O . TYR A 1 200 ? -13.267 -1.744 26.616 1.00 97.88 200 TYR A O 1
ATOM 1659 N N . GLY A 1 201 ? -14.619 -0.204 25.704 1.00 97.75 201 GLY A N 1
ATOM 1660 C CA . GLY A 1 201 ? -13.960 0.977 26.251 1.00 97.75 201 GLY A CA 1
ATOM 1661 C C . GLY A 1 201 ? -12.839 1.527 25.362 1.00 97.75 201 GLY A C 1
ATOM 1662 O O . GLY A 1 201 ? -12.140 0.800 24.656 1.00 97.75 201 GLY A O 1
ATOM 1663 N N . GLU A 1 202 ? -12.615 2.841 25.451 1.00 97.31 202 GLU A N 1
ATOM 1664 C CA . GLU A 1 202 ? -11.660 3.562 24.596 1.00 97.31 202 GLU A CA 1
ATOM 1665 C C . GLU A 1 202 ? -10.208 3.098 24.801 1.00 97.31 202 GLU A C 1
ATOM 1667 O O . GLU A 1 202 ? -9.487 2.820 23.844 1.00 97.31 202 GLU A O 1
ATOM 1672 N N . GLY A 1 203 ? -9.773 2.975 26.059 1.00 97.75 203 GLY A N 1
ATOM 1673 C CA . GLY A 1 203 ? -8.389 2.635 26.400 1.00 97.75 203 GLY A CA 1
ATOM 1674 C C . GLY A 1 203 ? -7.902 1.308 25.795 1.00 97.75 203 GLY A C 1
ATOM 1675 O O . GLY A 1 203 ? -6.839 1.292 25.172 1.00 97.75 203 GLY A O 1
ATOM 1676 N N . PRO A 1 204 ? -8.635 0.189 25.963 1.00 98.12 204 PRO A N 1
ATOM 1677 C CA . PRO A 1 204 ? -8.291 -1.087 25.335 1.00 98.12 204 PRO A CA 1
ATOM 1678 C C . PRO A 1 204 ? -8.200 -1.028 23.806 1.00 98.12 204 PRO A C 1
ATOM 1680 O O . PRO A 1 204 ? -7.213 -1.509 23.248 1.00 98.12 204 PRO A O 1
ATOM 1683 N N . ILE A 1 205 ? -9.174 -0.406 23.132 1.00 98.31 205 ILE A N 1
ATOM 1684 C CA . ILE A 1 205 ? -9.200 -0.335 21.664 1.00 98.31 205 ILE A CA 1
ATOM 1685 C C . ILE A 1 205 ? -8.067 0.542 21.127 1.00 98.31 205 ILE A C 1
ATOM 1687 O O . ILE A 1 205 ? -7.361 0.128 20.207 1.00 98.31 205 ILE A O 1
ATOM 1691 N N . ARG A 1 206 ? -7.802 1.698 21.746 1.00 97.81 206 ARG A N 1
ATOM 1692 C CA . ARG A 1 206 ? -6.677 2.564 21.356 1.00 97.81 206 ARG A CA 1
ATOM 1693 C C . ARG A 1 206 ? -5.328 1.867 21.500 1.00 97.81 206 ARG A C 1
ATOM 1695 O O . ARG A 1 206 ? -4.520 1.932 20.576 1.00 97.81 206 ARG A O 1
ATOM 1702 N N . ARG A 1 207 ? -5.100 1.144 22.606 1.00 98.00 207 ARG A N 1
ATOM 1703 C CA . ARG A 1 207 ? -3.881 0.330 22.777 1.00 98.00 207 ARG A CA 1
ATOM 1704 C C . ARG A 1 207 ? -3.760 -0.731 21.691 1.00 98.00 207 ARG A C 1
ATOM 1706 O O . ARG A 1 207 ? -2.693 -0.881 21.106 1.00 98.00 207 ARG A O 1
ATOM 1713 N N . ARG A 1 208 ? -4.857 -1.421 21.372 1.00 98.12 208 ARG A N 1
ATOM 1714 C CA . ARG A 1 208 ? -4.861 -2.453 20.334 1.00 98.12 208 ARG A CA 1
ATOM 1715 C C . ARG A 1 208 ? -4.525 -1.894 18.949 1.00 98.12 208 ARG A C 1
ATOM 1717 O O . ARG A 1 208 ? -3.717 -2.489 18.241 1.00 98.12 208 ARG A O 1
ATOM 1724 N N . ILE A 1 209 ? -5.112 -0.757 18.572 1.00 98.25 209 ILE A N 1
ATOM 1725 C CA . ILE A 1 209 ? -4.809 -0.073 17.305 1.00 98.25 209 ILE A CA 1
ATOM 1726 C C . ILE A 1 209 ? -3.341 0.364 17.274 1.00 98.25 209 ILE A C 1
ATOM 1728 O O . ILE A 1 209 ? -2.666 0.143 16.272 1.00 98.25 209 ILE A O 1
ATOM 1732 N N . ALA A 1 210 ? -2.823 0.928 18.368 1.00 97.56 210 ALA A N 1
ATOM 1733 C CA . ALA A 1 210 ? -1.421 1.331 18.466 1.00 97.56 210 ALA A CA 1
ATOM 1734 C C . ALA A 1 210 ? -0.451 0.145 18.310 1.00 97.56 210 ALA A C 1
ATOM 1736 O O . ALA A 1 210 ? 0.545 0.256 17.599 1.00 97.56 210 ALA A O 1
ATOM 1737 N N . GLU A 1 211 ? -0.758 -1.004 18.918 1.00 98.00 211 GLU A N 1
ATOM 1738 C CA . GLU A 1 211 ? 0.018 -2.239 18.753 1.00 98.00 211 GLU A CA 1
ATOM 1739 C C . GLU A 1 211 ? 0.006 -2.741 17.305 1.00 98.00 211 GLU A C 1
ATOM 1741 O O . GLU A 1 211 ? 1.058 -3.105 16.778 1.00 98.00 211 GLU A O 1
ATOM 1746 N N . ILE A 1 212 ? -1.171 -2.770 16.662 1.00 98.06 212 ILE A N 1
ATOM 1747 C CA . ILE A 1 212 ? -1.304 -3.155 15.249 1.00 98.06 212 ILE A CA 1
ATOM 1748 C C . ILE A 1 212 ? -0.455 -2.238 14.384 1.00 98.06 212 ILE A C 1
ATOM 1750 O O . ILE A 1 212 ? 0.324 -2.726 13.574 1.00 98.06 212 ILE A O 1
ATOM 1754 N N . ASP A 1 213 ? -0.600 -0.929 14.559 1.00 96.69 213 ASP A N 1
ATOM 1755 C CA . ASP A 1 213 ? 0.066 0.059 13.726 1.00 96.69 213 ASP A CA 1
ATOM 1756 C C . ASP A 1 213 ? 1.592 -0.000 13.880 1.00 96.69 213 ASP A C 1
ATOM 1758 O O . ASP A 1 213 ? 2.318 -0.045 12.888 1.00 96.69 213 ASP A O 1
ATOM 1762 N N . ALA A 1 214 ? 2.094 -0.118 15.113 1.00 96.38 214 ALA A N 1
ATOM 1763 C CA . ALA A 1 214 ? 3.522 -0.281 15.373 1.00 96.38 214 ALA A CA 1
ATOM 1764 C C . ALA A 1 214 ? 4.089 -1.569 14.751 1.00 96.38 214 ALA A C 1
ATOM 1766 O O . ALA A 1 214 ? 5.158 -1.538 14.134 1.00 96.38 214 ALA A O 1
ATOM 1767 N N . GLN A 1 215 ? 3.377 -2.696 14.878 1.00 97.06 215 GLN A N 1
ATOM 1768 C CA . GLN A 1 215 ? 3.769 -3.967 14.258 1.00 97.06 215 GLN A CA 1
ATOM 1769 C C . GLN A 1 215 ? 3.719 -3.871 12.730 1.00 97.06 215 GLN A C 1
ATOM 1771 O O . GLN A 1 215 ? 4.655 -4.287 12.048 1.00 97.06 215 GLN A O 1
ATOM 1776 N N . ALA A 1 216 ? 2.653 -3.281 12.186 1.00 95.75 216 ALA A N 1
ATOM 1777 C CA . ALA A 1 216 ? 2.459 -3.114 10.757 1.00 95.75 216 ALA A CA 1
ATOM 1778 C C . ALA A 1 216 ? 3.586 -2.270 10.161 1.00 95.75 216 ALA A C 1
ATOM 1780 O O . ALA A 1 216 ? 4.249 -2.745 9.244 1.00 95.75 216 ALA A O 1
ATOM 1781 N N . LEU A 1 217 ? 3.879 -1.091 10.717 1.00 94.94 217 LEU A N 1
ATOM 1782 C CA . LEU A 1 217 ? 4.940 -0.190 10.247 1.00 94.94 217 LEU A CA 1
ATOM 1783 C C . LEU A 1 217 ? 6.336 -0.821 10.264 1.00 94.94 217 LEU A C 1
ATOM 1785 O O . LEU A 1 217 ? 7.140 -0.536 9.376 1.00 94.94 217 LEU A O 1
ATOM 1789 N N . ASN A 1 218 ? 6.593 -1.743 11.190 1.00 95.38 218 ASN A N 1
ATOM 1790 C CA . ASN A 1 218 ? 7.860 -2.470 11.282 1.00 95.38 218 ASN A CA 1
ATOM 1791 C C . ASN A 1 218 ? 7.888 -3.802 10.515 1.00 95.38 218 ASN A C 1
ATOM 1793 O O . ASN A 1 218 ? 8.935 -4.429 10.400 1.00 95.38 218 ASN A O 1
ATOM 1797 N N . SER A 1 219 ? 6.778 -4.196 9.890 1.00 94.69 219 SER A N 1
ATOM 1798 C CA . SER A 1 219 ? 6.673 -5.417 9.075 1.00 94.69 219 SER A CA 1
ATOM 1799 C C . SER A 1 219 ? 6.872 -5.180 7.571 1.00 94.69 219 SER A C 1
ATOM 1801 O O . SER A 1 219 ? 6.503 -6.015 6.753 1.00 94.69 219 SER A O 1
ATOM 1803 N N . ARG A 1 220 ? 7.480 -4.049 7.184 1.00 91.62 220 ARG A N 1
ATOM 1804 C CA . ARG A 1 220 ? 7.696 -3.635 5.780 1.00 91.62 220 ARG A CA 1
ATOM 1805 C C . ARG A 1 220 ? 6.381 -3.431 5.000 1.00 91.62 220 ARG A C 1
ATOM 1807 O O . ARG A 1 220 ? 6.251 -3.918 3.885 1.00 91.62 220 ARG A O 1
ATOM 1814 N N . PRO A 1 221 ? 5.385 -2.693 5.519 1.00 88.88 221 PRO A N 1
ATOM 1815 C CA . PRO A 1 221 ? 4.016 -2.693 4.980 1.00 88.88 221 PRO A CA 1
ATOM 1816 C C . PRO A 1 221 ? 3.863 -1.896 3.678 1.00 88.88 221 PRO A C 1
ATOM 1818 O O . PRO A 1 221 ? 2.878 -2.029 2.952 1.00 88.88 221 PRO A O 1
ATOM 1821 N N . ARG A 1 222 ? 4.823 -1.015 3.384 1.00 89.75 222 ARG A N 1
ATOM 1822 C CA . ARG A 1 222 ? 4.833 -0.097 2.241 1.00 89.75 222 ARG A CA 1
ATOM 1823 C C . ARG A 1 222 ? 6.234 -0.082 1.653 1.00 89.75 222 ARG A C 1
ATOM 1825 O O . ARG A 1 222 ? 7.205 -0.224 2.386 1.00 89.75 222 ARG A O 1
ATOM 1832 N N . THR A 1 223 ? 6.346 0.128 0.342 1.00 91.50 223 THR A N 1
ATOM 1833 C CA . THR A 1 223 ? 7.635 0.094 -0.373 1.00 91.50 223 THR A CA 1
ATOM 1834 C C . THR A 1 223 ? 8.692 1.003 0.245 1.00 91.50 223 THR A C 1
ATOM 1836 O O . THR A 1 223 ? 9.846 0.614 0.329 1.00 91.50 223 THR A O 1
ATOM 1839 N N . ILE A 1 224 ? 8.307 2.174 0.754 1.00 92.00 224 ILE A N 1
ATOM 1840 C CA . ILE A 1 224 ? 9.242 3.108 1.395 1.00 92.00 224 ILE A CA 1
ATOM 1841 C C . ILE A 1 224 ? 9.814 2.602 2.733 1.00 92.00 224 ILE A C 1
ATOM 1843 O O . ILE A 1 224 ? 10.893 3.033 3.135 1.00 92.00 224 ILE A O 1
ATOM 1847 N N . PHE A 1 225 ? 9.130 1.663 3.393 1.00 93.12 225 PHE A N 1
ATOM 1848 C CA . PHE A 1 225 ? 9.540 1.006 4.643 1.00 93.12 225 PHE A CA 1
ATOM 1849 C C . PHE A 1 225 ? 10.034 -0.430 4.413 1.00 93.12 225 PHE A C 1
ATOM 1851 O O . PHE A 1 225 ? 10.166 -1.206 5.355 1.00 93.12 225 PHE A O 1
ATOM 1858 N N . ASP A 1 226 ? 10.285 -0.798 3.159 1.00 94.19 226 ASP A N 1
ATOM 1859 C CA . ASP A 1 226 ? 10.749 -2.115 2.743 1.00 94.19 226 ASP A CA 1
ATOM 1860 C C . ASP A 1 226 ? 12.116 -1.953 2.064 1.00 94.19 226 ASP A C 1
ATOM 1862 O O . ASP A 1 226 ? 12.154 -1.600 0.881 1.00 94.19 226 ASP A O 1
ATOM 1866 N N . PRO A 1 227 ? 13.240 -2.127 2.792 1.00 94.12 227 PRO A N 1
ATOM 1867 C CA . PRO A 1 227 ? 14.561 -1.779 2.278 1.00 94.12 227 PRO A CA 1
ATOM 1868 C C . PRO A 1 227 ? 14.897 -2.445 0.935 1.00 94.12 227 PRO A C 1
ATOM 1870 O O . PRO A 1 227 ? 15.227 -1.698 0.013 1.00 94.12 227 PRO A O 1
ATOM 1873 N N . PRO A 1 228 ? 14.696 -3.768 0.736 1.00 94.50 228 PRO A N 1
ATOM 1874 C CA . PRO A 1 228 ? 14.917 -4.396 -0.568 1.00 94.50 228 PRO A CA 1
ATOM 1875 C C . PRO A 1 228 ? 14.160 -3.723 -1.720 1.00 94.50 228 PRO A C 1
ATOM 1877 O O . PRO A 1 228 ? 14.759 -3.368 -2.737 1.00 94.50 228 PRO A O 1
ATOM 1880 N N . ARG A 1 229 ? 12.848 -3.482 -1.565 1.00 94.75 229 ARG A N 1
ATOM 1881 C CA . ARG A 1 229 ? 12.042 -2.859 -2.630 1.00 94.75 229 ARG A CA 1
ATOM 1882 C C . ARG A 1 229 ? 12.398 -1.387 -2.833 1.00 94.75 229 ARG A C 1
ATOM 1884 O O . ARG A 1 229 ? 12.509 -0.936 -3.972 1.00 94.75 229 ARG A O 1
ATOM 1891 N N . ARG A 1 230 ? 12.600 -0.633 -1.749 1.00 94.81 230 ARG A N 1
ATOM 1892 C CA . ARG A 1 230 ? 13.023 0.773 -1.798 1.00 94.81 230 ARG A CA 1
ATOM 1893 C C . ARG A 1 230 ? 14.347 0.915 -2.539 1.00 94.81 230 ARG A C 1
ATOM 1895 O O . ARG A 1 230 ? 14.449 1.717 -3.461 1.00 94.81 230 ARG A O 1
ATOM 1902 N N . GLU A 1 231 ? 15.355 0.148 -2.148 1.00 95.25 231 GLU A N 1
ATOM 1903 C CA . GLU A 1 231 ? 16.705 0.224 -2.708 1.00 95.25 231 GLU A CA 1
ATOM 1904 C C . GLU A 1 231 ? 16.738 -0.222 -4.166 1.00 95.25 231 GLU A C 1
ATOM 1906 O O . GLU A 1 231 ? 17.374 0.439 -4.989 1.00 95.25 231 GLU A O 1
ATOM 1911 N N . PHE A 1 232 ? 15.989 -1.275 -4.509 1.00 96.81 232 PHE A N 1
ATOM 1912 C CA . PHE A 1 232 ? 15.774 -1.681 -5.893 1.00 96.81 232 PHE A CA 1
ATOM 1913 C C . PHE A 1 232 ? 15.240 -0.513 -6.734 1.00 96.81 232 PHE A C 1
ATOM 1915 O O . PHE A 1 232 ? 15.854 -0.124 -7.731 1.00 96.81 232 PHE A O 1
ATOM 1922 N N . LEU A 1 233 ? 14.142 0.112 -6.307 1.00 96.31 233 LEU A N 1
ATOM 1923 C CA . LEU A 1 233 ? 13.539 1.207 -7.063 1.00 96.31 233 LEU A CA 1
ATOM 1924 C C . LEU A 1 233 ? 14.428 2.439 -7.148 1.00 96.31 233 LEU A C 1
ATOM 1926 O O . LEU A 1 233 ? 14.485 3.093 -8.188 1.00 96.31 233 LEU A O 1
ATOM 1930 N N . ARG A 1 234 ? 15.161 2.757 -6.084 1.00 94.69 234 ARG A N 1
ATOM 1931 C CA . ARG A 1 234 ? 16.109 3.872 -6.108 1.00 94.69 234 ARG A CA 1
ATOM 1932 C C . ARG A 1 234 ? 17.230 3.618 -7.100 1.00 94.69 234 ARG A C 1
ATOM 1934 O O . ARG A 1 234 ? 17.541 4.491 -7.903 1.00 94.69 234 ARG A O 1
ATOM 1941 N N . LYS A 1 235 ? 17.803 2.416 -7.074 1.00 96.25 235 LYS A N 1
ATOM 1942 C CA . LYS A 1 235 ? 18.932 2.047 -7.926 1.00 96.25 235 LYS A CA 1
ATOM 1943 C C . LYS A 1 235 ? 18.555 2.002 -9.404 1.00 96.25 235 LYS A C 1
ATOM 1945 O O . LYS A 1 235 ? 19.326 2.475 -10.233 1.00 96.25 235 LYS A O 1
ATOM 1950 N N . TYR A 1 236 ? 17.402 1.424 -9.733 1.00 96.88 236 TYR A N 1
ATOM 1951 C CA . TYR A 1 236 ? 17.050 1.119 -11.122 1.00 96.88 236 TYR A CA 1
ATOM 1952 C C . TYR A 1 236 ? 16.038 2.086 -11.741 1.00 96.88 236 TYR A C 1
ATOM 1954 O O . TYR A 1 236 ? 16.028 2.252 -12.956 1.00 96.88 236 TYR A O 1
ATOM 1962 N N . PHE A 1 237 ? 15.228 2.761 -10.924 1.00 96.12 237 PHE A N 1
ATOM 1963 C CA . PHE A 1 237 ? 14.169 3.663 -11.386 1.00 96.12 237 PHE A CA 1
ATOM 1964 C C . PHE A 1 237 ? 14.285 5.085 -10.821 1.00 96.12 237 PHE A C 1
ATOM 1966 O O . PHE A 1 237 ? 13.421 5.919 -11.100 1.00 96.12 237 PHE A O 1
ATOM 1973 N N . ASN A 1 238 ? 15.353 5.375 -10.064 1.00 94.88 238 ASN A N 1
ATOM 1974 C CA . ASN A 1 238 ? 15.667 6.687 -9.496 1.00 94.88 238 ASN A CA 1
ATOM 1975 C C . ASN A 1 238 ? 14.492 7.311 -8.724 1.00 94.88 238 ASN A C 1
ATOM 1977 O O . ASN A 1 238 ? 14.176 8.489 -8.903 1.00 94.88 238 ASN A O 1
ATOM 1981 N N . VAL A 1 239 ? 13.789 6.511 -7.919 1.00 93.06 239 VAL A N 1
ATOM 1982 C CA . VAL A 1 239 ? 12.606 6.978 -7.180 1.00 93.06 239 VAL A CA 1
ATOM 1983 C C . VAL A 1 239 ? 12.987 7.828 -5.962 1.00 93.06 239 VAL A C 1
ATOM 1985 O O . VAL A 1 239 ? 14.039 7.598 -5.358 1.00 93.06 239 VAL A O 1
ATOM 1988 N N . PRO A 1 240 ? 12.137 8.789 -5.568 1.00 90.88 240 PRO A N 1
ATOM 1989 C CA . PRO A 1 240 ? 12.364 9.599 -4.381 1.00 90.88 240 PRO A CA 1
ATOM 1990 C C . PRO A 1 240 ? 12.017 8.856 -3.085 1.00 90.88 240 PRO A C 1
ATOM 1992 O O . PRO A 1 240 ? 11.201 7.925 -3.066 1.00 90.88 240 PRO A O 1
ATOM 1995 N N . VAL A 1 241 ? 12.608 9.329 -1.989 1.00 92.25 241 VAL A N 1
ATOM 1996 C CA . VAL A 1 241 ? 12.296 8.890 -0.614 1.00 92.25 241 VAL A CA 1
ATOM 1997 C C . VAL A 1 241 ? 11.968 10.052 0.322 1.00 92.25 241 VAL A C 1
ATOM 1999 O O . VAL A 1 241 ? 11.454 9.848 1.419 1.00 92.25 241 VAL A O 1
ATOM 2002 N N . GLU A 1 242 ? 12.212 11.289 -0.109 1.00 90.25 242 GLU A N 1
ATOM 2003 C CA . GLU A 1 242 ? 12.055 12.522 0.664 1.00 90.25 242 GLU A CA 1
ATOM 2004 C C . GLU A 1 242 ? 10.614 12.740 1.137 1.00 90.25 242 GLU A C 1
ATOM 2006 O O . GLU A 1 242 ? 10.390 13.348 2.186 1.00 90.25 242 GLU A O 1
ATOM 2011 N N . ASN A 1 243 ? 9.644 12.196 0.399 1.00 88.00 243 ASN A N 1
ATOM 2012 C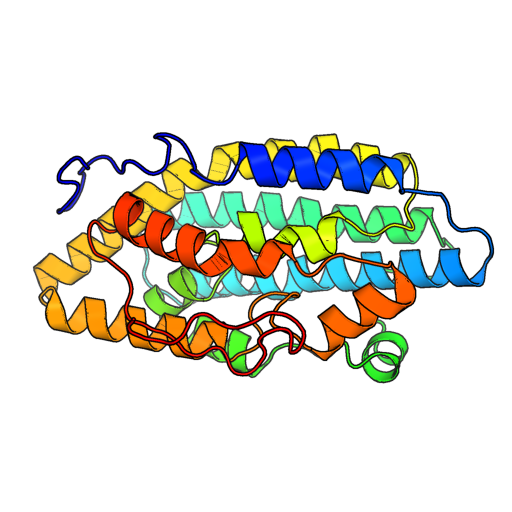 CA . ASN A 1 243 ? 8.223 12.196 0.737 1.00 88.00 243 ASN A CA 1
ATOM 2013 C C . ASN A 1 243 ? 7.929 11.509 2.082 1.00 88.00 243 ASN A C 1
ATOM 2015 O O . ASN A 1 243 ? 6.944 11.865 2.727 1.00 88.00 243 ASN A O 1
ATOM 2019 N N . VAL A 1 244 ? 8.792 10.603 2.568 1.00 91.12 244 VAL A N 1
ATOM 2020 C CA . VAL A 1 244 ? 8.614 9.971 3.889 1.00 91.12 244 VAL A CA 1
ATOM 2021 C C . VAL A 1 244 ? 8.588 10.997 5.026 1.00 91.12 244 VAL A C 1
ATOM 2023 O O . VAL A 1 244 ? 7.928 10.770 6.034 1.00 91.12 244 VAL A O 1
ATOM 2026 N N . ARG A 1 245 ? 9.220 12.173 4.859 1.00 90.56 245 ARG A N 1
ATOM 2027 C CA . ARG A 1 245 ? 9.191 13.268 5.852 1.00 90.56 245 ARG A CA 1
ATOM 2028 C C . ARG A 1 245 ? 7.776 13.749 6.162 1.00 90.56 245 ARG A C 1
ATOM 2030 O O . ARG A 1 245 ? 7.548 14.345 7.207 1.00 90.56 245 ARG A O 1
ATOM 2037 N N . LYS A 1 246 ? 6.837 13.507 5.248 1.00 89.81 246 LYS A N 1
ATOM 2038 C CA . LYS A 1 246 ? 5.431 13.894 5.369 1.00 89.81 246 LYS A CA 1
ATOM 2039 C C . LYS A 1 246 ? 4.583 12.831 6.064 1.00 89.81 246 LYS A C 1
ATOM 2041 O O . LYS A 1 246 ? 3.507 13.149 6.560 1.00 89.81 246 LYS A O 1
ATOM 2046 N N . PHE A 1 247 ? 5.078 11.595 6.145 1.00 92.00 247 PHE A N 1
ATOM 2047 C CA . PHE A 1 247 ? 4.367 10.471 6.750 1.00 92.00 247 PHE A CA 1
ATOM 2048 C C . PHE A 1 247 ? 3.872 10.733 8.186 1.00 92.00 247 PHE A C 1
ATOM 2050 O O . PHE A 1 247 ? 2.724 10.398 8.457 1.00 92.00 247 PHE A O 1
ATOM 2057 N N . PRO A 1 248 ? 4.641 11.364 9.097 1.00 91.56 248 PRO A N 1
ATOM 2058 C CA . PRO A 1 248 ? 4.187 11.600 10.470 1.00 91.56 248 PRO A CA 1
ATOM 2059 C C . PRO A 1 248 ? 2.967 12.524 10.537 1.00 91.56 248 PRO A C 1
ATOM 2061 O O . PRO A 1 248 ? 1.974 12.178 11.169 1.00 91.56 248 PRO A O 1
ATOM 2064 N N . ALA A 1 249 ? 3.015 13.651 9.818 1.00 90.38 249 ALA A N 1
ATOM 2065 C CA . ALA A 1 249 ? 1.904 14.597 9.737 1.00 90.38 249 ALA A CA 1
ATOM 2066 C C . ALA A 1 249 ? 0.685 13.977 9.035 1.00 90.38 249 ALA A C 1
ATOM 2068 O O . ALA A 1 249 ? -0.447 14.189 9.458 1.00 90.38 249 ALA A O 1
ATOM 2069 N N . TRP A 1 250 ? 0.908 13.163 7.996 1.00 91.38 250 TRP A N 1
ATOM 2070 C CA . TRP A 1 250 ? -0.163 12.415 7.335 1.00 91.38 250 TRP A CA 1
ATOM 2071 C C . TRP A 1 250 ? -0.829 11.406 8.272 1.00 91.38 250 TRP A C 1
ATOM 2073 O O . TRP A 1 250 ? -2.052 11.338 8.348 1.00 91.38 250 TRP A O 1
ATOM 2083 N N . ARG A 1 251 ? -0.030 10.635 9.012 1.00 93.25 251 ARG A N 1
ATOM 2084 C CA . ARG A 1 251 ? -0.521 9.660 9.985 1.00 93.25 251 ARG A CA 1
ATOM 2085 C C . ARG A 1 251 ? -1.329 10.345 11.082 1.00 93.25 251 ARG A C 1
ATOM 2087 O O . ARG A 1 251 ? -2.429 9.901 11.377 1.00 93.25 251 ARG A O 1
ATOM 2094 N N . GLU A 1 252 ? -0.827 11.434 11.654 1.00 93.00 252 GLU A N 1
ATOM 2095 C CA . GLU A 1 252 ? -1.570 12.210 12.652 1.00 93.00 252 GLU A CA 1
ATOM 2096 C C . GLU A 1 252 ? -2.891 12.752 12.090 1.00 93.00 252 GLU A C 1
ATOM 2098 O O . GLU A 1 252 ? -3.937 12.579 12.716 1.00 93.00 252 GLU A O 1
ATOM 2103 N N . TYR A 1 253 ? -2.862 13.321 10.882 1.00 91.88 253 TYR A N 1
ATOM 2104 C CA . TYR A 1 253 ? -4.059 13.786 10.187 1.00 91.88 253 TYR A CA 1
ATOM 2105 C C . TYR A 1 253 ? -5.107 12.676 10.038 1.00 91.88 253 TYR A C 1
ATOM 2107 O O . TYR A 1 253 ? -6.264 12.898 10.389 1.00 91.88 253 TYR A O 1
ATOM 2115 N N . LEU A 1 254 ? -4.712 11.485 9.573 1.00 92.00 254 LEU A N 1
ATOM 2116 C CA . LEU A 1 254 ? -5.621 10.345 9.417 1.00 92.00 254 LEU A CA 1
ATOM 2117 C C . LEU A 1 254 ? -6.285 9.959 10.736 1.00 92.00 254 LEU A C 1
ATOM 2119 O O . LEU A 1 254 ? -7.503 9.848 10.807 1.00 92.00 254 LEU A O 1
ATOM 2123 N N . TYR A 1 255 ? -5.498 9.791 11.794 1.00 95.00 255 TYR A N 1
ATOM 2124 C CA . TYR A 1 255 ? -6.020 9.406 13.103 1.00 95.00 255 TYR A CA 1
ATOM 2125 C C . TYR A 1 255 ? -6.984 10.455 13.669 1.00 95.00 255 TYR A C 1
ATOM 2127 O O . TYR A 1 255 ? -8.076 10.114 14.118 1.00 95.00 255 TYR A O 1
ATOM 2135 N N . LEU A 1 256 ? -6.636 11.740 13.588 1.00 94.38 256 LEU A N 1
ATOM 2136 C CA . LEU A 1 256 ? -7.484 12.804 14.122 1.00 94.38 256 LEU A CA 1
ATOM 2137 C C . LEU A 1 256 ? -8.781 12.977 13.328 1.00 94.38 256 LEU A C 1
ATOM 2139 O O . LEU A 1 256 ? -9.830 13.164 13.937 1.00 94.38 256 LEU A O 1
ATOM 2143 N N . ASN A 1 257 ? -8.723 12.881 11.999 1.00 92.88 257 ASN A N 1
ATOM 2144 C CA . ASN A 1 257 ? -9.874 13.154 11.136 1.00 92.88 257 ASN A CA 1
ATOM 2145 C C . ASN A 1 257 ? -10.738 11.925 10.846 1.00 92.88 257 ASN A C 1
ATOM 2147 O O . ASN A 1 257 ? -11.877 12.099 10.422 1.00 92.88 257 ASN A O 1
ATOM 2151 N N . VAL A 1 258 ? -10.222 10.712 11.072 1.00 94.31 258 VAL A N 1
ATOM 2152 C CA . VAL A 1 258 ? -10.973 9.459 10.902 1.00 94.31 258 VAL A CA 1
ATOM 2153 C C . VAL A 1 258 ? -11.323 8.812 12.233 1.00 94.31 258 VAL A C 1
ATOM 2155 O O . VAL A 1 258 ? -12.331 8.140 12.279 1.00 94.31 258 VAL A O 1
ATOM 2158 N N . LEU A 1 259 ? -10.545 8.969 13.310 1.00 96.00 259 LEU A N 1
ATOM 2159 C CA . LEU A 1 259 ? -10.827 8.312 14.601 1.00 96.00 259 LEU A CA 1
ATOM 2160 C C . LEU A 1 259 ? -11.137 9.295 15.737 1.00 96.00 259 LEU A C 1
ATOM 2162 O O . LEU A 1 259 ? -11.689 8.897 16.758 1.00 96.00 259 LEU A O 1
ATOM 2166 N N . GLY A 1 260 ? -10.793 10.577 15.587 1.00 94.94 260 GLY A N 1
ATOM 2167 C CA . GLY A 1 260 ? -11.055 11.605 16.599 1.00 94.94 260 GLY A CA 1
ATOM 2168 C C . GLY A 1 260 ? -10.070 11.600 17.772 1.00 94.94 260 GLY A C 1
ATOM 2169 O O . GLY A 1 260 ? -10.297 12.290 18.765 1.00 94.94 260 GLY A O 1
ATOM 2170 N N . PHE A 1 261 ? -8.972 10.844 17.678 1.00 95.25 261 PHE A N 1
ATOM 2171 C CA . PHE A 1 261 ? -7.898 10.815 18.673 1.00 95.25 261 PHE A CA 1
ATOM 2172 C C . PHE A 1 261 ? -6.525 10.709 17.999 1.00 95.25 261 PHE A C 1
ATOM 2174 O O . PHE A 1 261 ? -6.429 10.152 16.907 1.00 95.25 261 PHE A O 1
ATOM 2181 N N . PRO A 1 262 ? -5.453 11.237 18.619 1.00 95.06 262 PRO A N 1
ATOM 2182 C CA . PRO A 1 262 ? -4.121 11.178 18.035 1.00 95.06 262 PRO A CA 1
ATOM 2183 C C . PRO A 1 262 ? -3.568 9.747 18.071 1.00 95.06 262 PRO A C 1
ATOM 2185 O O . PRO A 1 262 ? -3.941 8.955 18.948 1.00 95.06 262 PRO A O 1
ATOM 2188 N N . PRO A 1 263 ? -2.648 9.410 17.156 1.00 95.31 263 PRO A N 1
ATOM 2189 C CA . PRO A 1 263 ? -1.971 8.132 17.205 1.00 95.31 263 PRO A CA 1
ATOM 2190 C C . PRO A 1 263 ? -0.900 8.098 18.302 1.00 95.31 263 PRO A C 1
ATOM 2192 O O . PRO A 1 263 ? -0.303 9.121 18.634 1.00 95.31 263 PRO A O 1
ATOM 2195 N N . GLU A 1 264 ? -0.565 6.903 18.786 1.00 94.88 264 GLU A N 1
ATOM 2196 C CA . GLU A 1 264 ? 0.603 6.727 19.657 1.00 94.88 264 GLU A CA 1
ATOM 2197 C C . GLU A 1 264 ? 1.920 6.941 18.882 1.00 94.88 264 GLU A C 1
ATOM 2199 O O . GLU A 1 264 ? 1.973 6.683 17.668 1.00 94.88 264 GLU A O 1
ATOM 2204 N N . PRO A 1 265 ? 3.004 7.390 19.541 1.00 92.44 265 PRO A N 1
ATOM 2205 C CA . PRO A 1 265 ? 4.326 7.461 18.927 1.00 92.44 265 PRO A CA 1
ATOM 2206 C C . PRO A 1 265 ? 4.817 6.081 18.473 1.00 92.44 265 PRO A C 1
ATOM 2208 O O . PRO A 1 265 ? 4.685 5.095 19.194 1.00 92.44 265 PRO A O 1
ATOM 2211 N N . VAL A 1 266 ? 5.432 6.015 17.290 1.00 92.44 266 VAL A N 1
ATOM 2212 C CA . VAL A 1 266 ? 6.001 4.777 16.737 1.00 92.44 266 VAL A CA 1
ATOM 2213 C C . VAL A 1 266 ? 7.400 5.055 16.208 1.00 92.44 266 VAL A C 1
ATOM 2215 O O . VAL A 1 266 ? 7.609 5.995 15.441 1.00 92.44 266 VAL A O 1
ATOM 2218 N N . TYR A 1 267 ? 8.349 4.207 16.597 1.00 92.75 267 TYR A N 1
ATOM 2219 C CA . TYR A 1 267 ? 9.651 4.110 15.949 1.00 92.75 267 TYR A CA 1
ATOM 2220 C C . TYR A 1 267 ? 9.559 3.094 14.804 1.00 92.75 267 TYR A C 1
ATOM 2222 O O . TYR A 1 267 ? 9.109 1.966 15.010 1.00 92.75 267 TYR A O 1
ATOM 2230 N N . ILE A 1 268 ? 9.943 3.509 13.597 1.00 93.94 268 ILE A N 1
ATOM 2231 C CA . ILE A 1 268 ? 9.947 2.664 12.394 1.00 93.94 268 ILE A CA 1
ATOM 2232 C C . ILE A 1 268 ? 11.394 2.269 12.099 1.00 93.94 268 ILE A C 1
ATOM 2234 O O . ILE A 1 268 ? 12.171 3.103 11.645 1.00 93.94 268 ILE A O 1
ATOM 2238 N N . GLU A 1 269 ? 11.741 1.010 12.335 1.00 93.31 269 GLU A N 1
ATOM 2239 C CA . GLU A 1 269 ? 13.088 0.447 12.194 1.00 93.31 269 GLU A CA 1
ATOM 2240 C C . GLU A 1 269 ? 13.637 0.608 10.774 1.00 93.31 269 GLU A C 1
ATOM 2242 O O . GLU A 1 269 ? 14.793 0.961 10.578 1.00 93.31 269 GLU A O 1
ATOM 2247 N N . ASN A 1 270 ? 12.783 0.406 9.769 1.00 93.00 270 ASN A N 1
ATOM 2248 C CA . ASN A 1 270 ? 13.167 0.443 8.357 1.00 93.00 270 ASN A CA 1
ATOM 2249 C C . ASN A 1 270 ? 13.036 1.842 7.730 1.00 93.00 270 ASN A C 1
ATOM 2251 O O . ASN A 1 270 ? 12.834 1.963 6.515 1.00 93.00 270 ASN A O 1
ATOM 2255 N N . TRP A 1 271 ? 13.106 2.902 8.536 1.00 93.94 271 TRP A N 1
ATOM 2256 C CA . TRP A 1 271 ? 13.080 4.280 8.047 1.00 93.94 271 TRP A CA 1
ATOM 2257 C C . TRP A 1 271 ? 14.281 4.566 7.122 1.00 93.94 271 TRP A C 1
ATOM 2259 O O . TRP A 1 271 ? 15.374 4.071 7.395 1.00 93.94 271 TRP A O 1
ATOM 2269 N N . PRO A 1 272 ? 14.124 5.332 6.021 1.00 92.56 272 PRO A N 1
ATOM 2270 C CA . PRO A 1 272 ? 15.254 5.692 5.161 1.00 92.56 272 PRO A CA 1
ATOM 2271 C C . PRO A 1 272 ? 16.353 6.429 5.945 1.00 92.56 272 PRO A C 1
ATOM 2273 O O . PRO A 1 272 ? 16.099 7.497 6.501 1.00 92.56 272 PRO A O 1
ATOM 2276 N N . GLU A 1 273 ? 17.561 5.862 5.996 1.00 90.69 273 GLU A N 1
ATOM 2277 C CA . GLU A 1 273 ? 18.666 6.324 6.855 1.00 90.69 273 GLU A CA 1
ATOM 2278 C C . GLU A 1 273 ? 19.083 7.779 6.592 1.00 90.69 273 GLU A C 1
ATOM 2280 O O . GLU A 1 273 ? 19.500 8.494 7.502 1.00 90.69 273 GLU A O 1
ATOM 2285 N N . GLU A 1 274 ? 18.947 8.251 5.352 1.00 90.19 274 GLU A N 1
ATOM 2286 C CA . GLU A 1 274 ? 19.300 9.615 4.955 1.00 90.19 274 GLU A CA 1
ATOM 2287 C C . GLU A 1 274 ? 18.258 10.668 5.370 1.00 90.19 274 GLU A C 1
ATOM 2289 O O . GLU A 1 274 ? 18.446 11.872 5.160 1.00 90.19 274 GLU A O 1
ATOM 2294 N N . ILE A 1 275 ? 17.133 10.229 5.935 1.00 91.69 275 ILE A N 1
ATOM 2295 C CA . ILE A 1 275 ? 16.048 11.095 6.375 1.00 91.69 275 ILE A CA 1
ATOM 2296 C C . ILE A 1 275 ? 15.967 11.024 7.894 1.00 91.69 275 ILE A C 1
ATOM 2298 O O . ILE A 1 275 ? 15.683 9.960 8.431 1.00 91.69 275 ILE A O 1
ATOM 2302 N N . PRO A 1 276 ? 16.124 12.151 8.611 1.00 89.19 276 PRO A N 1
ATOM 2303 C CA . PRO A 1 276 ? 15.911 12.164 10.049 1.00 89.19 276 PRO A CA 1
ATOM 2304 C C . PRO A 1 276 ? 14.513 11.648 10.384 1.00 89.19 276 PRO A C 1
ATOM 2306 O O . PRO A 1 276 ? 13.511 12.205 9.926 1.00 89.19 276 PRO A O 1
ATOM 2309 N N . GLN A 1 277 ? 14.449 10.574 11.164 1.00 87.56 277 GLN A N 1
ATOM 2310 C CA . GLN A 1 277 ? 13.188 10.104 11.704 1.00 87.56 277 GLN A CA 1
ATOM 2311 C C . GLN A 1 277 ? 12.744 11.062 12.815 1.00 87.56 277 GLN A C 1
ATOM 2313 O O . GLN A 1 277 ? 13.573 11.445 13.650 1.00 87.56 277 GLN A O 1
ATOM 2318 N N . PRO A 1 278 ? 11.466 11.471 12.853 1.00 77.56 278 PRO A N 1
ATOM 2319 C CA . PRO A 1 278 ? 10.951 12.233 13.980 1.00 77.56 278 PRO A CA 1
ATOM 2320 C C . PRO A 1 278 ? 11.209 11.459 15.270 1.00 77.56 278 PRO A C 1
ATOM 2322 O O . PRO A 1 278 ? 10.943 10.258 15.347 1.00 77.56 278 PRO A O 1
ATOM 2325 N N . ARG A 1 279 ? 11.748 12.137 16.285 1.00 66.31 279 ARG A N 1
ATOM 2326 C CA . ARG A 1 279 ? 11.916 11.527 17.604 1.00 66.31 279 ARG A CA 1
ATOM 2327 C C . ARG A 1 279 ? 10.525 11.224 18.152 1.00 66.31 279 ARG A C 1
ATOM 2329 O O . ARG A 1 279 ? 9.677 12.109 18.177 1.00 66.31 279 ARG A O 1
ATOM 2336 N N . ALA A 1 280 ? 10.290 9.986 18.577 1.00 54.41 280 ALA A N 1
ATOM 2337 C CA . ALA A 1 280 ? 9.062 9.637 19.275 1.00 54.41 280 ALA A CA 1
ATOM 2338 C C . ALA A 1 280 ? 8.945 10.508 20.542 1.00 54.41 280 ALA A C 1
ATOM 2340 O O . ALA A 1 280 ? 9.747 10.357 21.461 1.00 54.41 280 ALA A O 1
ATOM 2341 N N . GLY A 1 281 ? 7.979 11.433 20.572 1.00 49.06 281 GLY A N 1
ATOM 2342 C CA . GLY A 1 281 ? 7.623 12.198 21.773 1.00 49.06 281 GLY A CA 1
ATOM 2343 C C . GLY A 1 281 ? 8.410 13.487 22.055 1.00 49.06 281 GLY A C 1
ATOM 2344 O O . GLY A 1 281 ? 8.705 13.747 23.221 1.00 49.06 281 GLY A O 1
ATOM 2345 N N . LEU A 1 282 ? 8.719 14.305 21.041 1.00 35.41 282 LEU A N 1
ATOM 2346 C CA . LEU A 1 282 ? 9.062 15.728 21.229 1.00 35.41 282 LEU A CA 1
ATOM 2347 C C . LEU A 1 282 ? 8.154 16.626 20.393 1.00 35.41 282 LEU A C 1
ATOM 2349 O O . LEU A 1 282 ? 8.028 16.334 19.183 1.00 35.41 282 LEU A O 1
#

Secondary structure (DSSP, 8-state):
-----STTPPP-TTS--TTHHHHHHHHHHHHTT-B--SSHHHHHHHHHHHHHHHHHIIIIIIHHHHHHHHHS---HHHHHHHHHHHHHHHHHHHHHHHHHHHH-TTS-TTS--HHHHHHHT----HHHHHHHTT-HHHHHHHSTTS-THHHHTHHHHT-SB--HHHHHHIIIIIHHHHHHHHHHHHHHHHHHHHHHHHHH-HHHHHHHHHHHHHHHHHS--SGGG-HHHHHHHHHHH----GGGGGHHHHHHHHHHHHTSSPPPP---TT--TTSPPPPTT-

Foldseek 3Di:
DDQQAAAPRAFCLVVDDPCQVVLVVVLVVLQVLADADPDPVLLLVQLLVLLLVLVCLCCAALVLLVLCLVPADDDPVSVVLSVVSNVQSNCSSVVSQVQSCVSPVPDNSPDDDVVVCVVLVVDDLVQLSCQSNPYVLLVCLLHVLLPLCSLQVQQVSSFRHDDPSVVCCCVPRVVVVVPPSNSVSLSVVQNVLNVCCVVPNDVVSLVVSLVSNQSSLQSQSGQLLPCSSSVVRCVSRVGDNQSVVCSQVSQQSSCCRRHVDGHAFHDRPSHDPVDDDPDRPD

Radius of gyration: 18.93 Å; chains: 1; bounding box: 43×36×52 Å